Protein AF-A0A3P7R0X9-F1 (afdb_monomer_lite)

Structure (mmCIF, N/CA/C/O backbone):
data_AF-A0A3P7R0X9-F1
#
_entry.id   AF-A0A3P7R0X9-F1
#
loop_
_atom_site.group_PDB
_atom_site.id
_atom_site.type_symbol
_atom_site.label_atom_id
_atom_site.label_alt_id
_atom_site.label_comp_id
_atom_site.label_asym_id
_atom_site.label_entity_id
_atom_site.label_seq_id
_atom_site.pdbx_PDB_ins_code
_atom_site.Cartn_x
_atom_site.Cartn_y
_atom_site.Cartn_z
_atom_site.occupancy
_atom_site.B_iso_or_equiv
_atom_site.auth_seq_id
_atom_site.auth_comp_id
_atom_site.auth_asym_id
_atom_site.auth_atom_id
_atom_site.pdbx_PDB_model_num
ATOM 1 N N . MET A 1 1 ? 8.207 7.418 16.122 1.00 51.28 1 MET A N 1
ATOM 2 C CA . MET A 1 1 ? 9.226 6.640 15.382 1.00 51.28 1 MET A CA 1
ATOM 3 C C . MET A 1 1 ? 8.905 6.585 13.884 1.00 51.28 1 MET A C 1
ATOM 5 O O . MET A 1 1 ? 9.775 6.952 13.111 1.00 51.28 1 MET A O 1
ATOM 9 N N . LEU A 1 2 ? 7.662 6.292 13.457 1.00 53.25 2 LEU A N 1
ATOM 10 C CA . LEU A 1 2 ? 7.273 6.380 12.032 1.00 53.25 2 LEU A CA 1
ATOM 11 C C . LEU A 1 2 ? 6.980 7.795 11.487 1.00 53.25 2 LEU A C 1
ATOM 13 O O . LEU A 1 2 ? 7.009 7.982 10.279 1.00 53.25 2 LEU A O 1
ATOM 17 N N . ARG A 1 3 ? 6.804 8.829 12.323 1.00 57.12 3 ARG A N 1
ATOM 18 C CA . ARG A 1 3 ? 6.827 10.228 11.833 1.00 57.12 3 ARG A CA 1
ATOM 19 C C . ARG A 1 3 ? 8.173 10.611 11.209 1.00 57.12 3 ARG A C 1
ATOM 21 O O . ARG A 1 3 ? 8.204 11.386 10.264 1.00 57.12 3 ARG A O 1
ATOM 28 N N . LEU A 1 4 ? 9.269 10.031 11.712 1.00 52.72 4 LEU A N 1
ATOM 29 C CA . LEU A 1 4 ? 10.586 10.150 11.089 1.00 52.72 4 LEU A CA 1
ATOM 30 C C . LEU A 1 4 ? 10.639 9.346 9.784 1.00 52.72 4 LEU A C 1
ATOM 32 O O . LEU A 1 4 ? 11.288 9.785 8.852 1.00 52.72 4 LEU A O 1
ATOM 36 N N . LEU A 1 5 ? 9.925 8.214 9.711 1.00 56.66 5 LEU A N 1
ATOM 37 C CA . LEU A 1 5 ? 9.815 7.390 8.511 1.00 56.66 5 LEU A CA 1
ATOM 38 C C . LEU A 1 5 ? 9.065 8.118 7.395 1.00 56.66 5 LEU A C 1
ATOM 40 O O . LEU A 1 5 ? 9.618 8.257 6.325 1.00 56.66 5 LEU A O 1
ATOM 44 N N . LEU A 1 6 ? 7.857 8.633 7.634 1.00 57.97 6 LEU A N 1
ATOM 45 C CA . LEU A 1 6 ? 7.120 9.424 6.640 1.00 57.97 6 LEU A CA 1
ATOM 46 C C . LEU A 1 6 ? 7.918 10.645 6.186 1.00 57.97 6 LEU A C 1
ATOM 48 O O . LEU A 1 6 ? 7.966 10.923 4.995 1.00 57.97 6 LEU A O 1
ATOM 52 N N . PHE A 1 7 ? 8.583 11.333 7.117 1.00 62.19 7 PHE A N 1
ATOM 53 C CA . PHE A 1 7 ? 9.424 12.480 6.793 1.00 62.19 7 PHE A CA 1
ATOM 54 C C . PHE A 1 7 ? 10.679 12.077 5.999 1.00 62.19 7 PHE A C 1
ATOM 56 O O . PHE A 1 7 ? 10.996 12.734 5.016 1.00 62.19 7 PHE A O 1
ATOM 63 N N . LEU A 1 8 ? 11.355 10.972 6.343 1.00 54.44 8 LEU A N 1
ATOM 64 C CA . LEU A 1 8 ? 12.477 10.444 5.556 1.00 54.44 8 LEU A CA 1
ATOM 65 C C . LEU A 1 8 ? 12.025 9.901 4.201 1.00 54.44 8 LEU A C 1
ATOM 67 O O . LEU A 1 8 ? 12.724 10.130 3.231 1.00 54.44 8 LEU A O 1
ATOM 71 N N . ILE A 1 9 ? 10.888 9.210 4.111 1.00 60.62 9 ILE A N 1
ATOM 72 C CA . ILE A 1 9 ? 10.345 8.676 2.856 1.00 60.62 9 ILE A CA 1
ATOM 73 C C . ILE A 1 9 ? 10.010 9.832 1.918 1.00 60.62 9 ILE A C 1
ATOM 75 O O . ILE A 1 9 ? 10.432 9.810 0.770 1.00 60.62 9 ILE A O 1
ATOM 79 N N . LEU A 1 10 ? 9.314 10.867 2.401 1.00 59.19 10 LEU A N 1
ATOM 80 C CA . LEU A 1 10 ? 8.981 12.029 1.575 1.00 59.19 10 LEU A CA 1
ATOM 81 C C . LEU A 1 10 ? 10.241 12.768 1.101 1.00 59.19 10 LEU A C 1
ATOM 83 O O . LEU A 1 10 ? 10.282 13.242 -0.029 1.00 59.19 10 LEU A O 1
ATOM 87 N N . VAL A 1 11 ? 11.267 12.859 1.954 1.00 56.50 11 VAL A N 1
ATOM 88 C CA . VAL A 1 11 ? 12.522 13.557 1.644 1.00 56.50 11 VAL A CA 1
ATOM 89 C C . VAL A 1 11 ? 13.439 12.718 0.742 1.00 56.50 11 VAL A C 1
ATOM 91 O O . VAL A 1 11 ? 13.999 13.267 -0.197 1.00 56.50 11 VAL A O 1
ATOM 94 N N . LEU A 1 12 ? 13.571 11.403 0.944 1.00 54.75 12 LEU A N 1
ATOM 95 C CA . LEU A 1 12 ? 14.410 10.535 0.101 1.00 54.75 12 LEU A CA 1
ATOM 96 C C . LEU A 1 12 ? 13.784 10.243 -1.264 1.00 54.75 12 LEU A C 1
ATOM 98 O O . LEU A 1 12 ? 14.510 10.199 -2.249 1.00 54.75 12 LEU A O 1
ATOM 102 N N . PHE A 1 13 ? 12.461 10.078 -1.338 1.00 57.91 13 PHE A N 1
ATOM 103 C CA . PHE A 1 13 ? 11.765 9.723 -2.579 1.00 57.91 13 PHE A CA 1
ATOM 104 C C . PHE A 1 13 ? 11.672 10.892 -3.577 1.00 57.91 13 PHE A C 1
ATOM 106 O O . PHE A 1 13 ? 11.508 10.660 -4.770 1.00 57.91 13 PHE A O 1
ATOM 113 N N . PHE A 1 14 ? 11.787 12.142 -3.103 1.00 53.22 14 PHE A N 1
ATOM 114 C CA . PHE A 1 14 ? 11.706 13.343 -3.948 1.00 53.22 14 PHE A CA 1
ATOM 115 C C . PHE A 1 14 ? 13.041 14.066 -4.197 1.00 53.22 14 PHE A C 1
ATOM 117 O O . PHE A 1 14 ? 13.104 14.829 -5.159 1.00 53.22 14 PHE A O 1
ATOM 124 N N . LEU A 1 15 ? 14.084 13.895 -3.366 1.00 48.59 15 LEU A N 1
ATOM 125 C CA . LEU A 1 15 ? 15.331 14.677 -3.502 1.00 48.59 15 LEU A CA 1
ATOM 126 C C . LEU A 1 15 ? 16.550 13.921 -4.045 1.00 48.59 15 LEU A C 1
ATOM 128 O O . LEU A 1 15 ? 17.525 14.589 -4.390 1.00 48.59 15 LEU A O 1
ATOM 132 N N . LEU A 1 16 ? 16.548 12.587 -4.120 1.00 52.06 16 LEU A N 1
ATOM 133 C CA . LEU A 1 16 ? 17.684 11.853 -4.687 1.00 52.06 16 LEU A CA 1
ATOM 134 C C . LEU A 1 16 ? 17.407 11.495 -6.155 1.00 52.06 16 LEU A C 1
ATOM 136 O O . LEU A 1 16 ? 16.351 10.932 -6.446 1.00 52.06 16 LEU A O 1
ATOM 140 N N . PRO A 1 17 ? 18.309 11.857 -7.088 1.00 52.09 17 PRO A N 1
ATOM 141 C CA . PRO A 1 17 ? 18.140 11.545 -8.501 1.00 52.09 17 PRO A CA 1
ATOM 142 C C . PRO A 1 17 ? 18.021 10.033 -8.702 1.00 52.09 17 PRO A C 1
ATOM 144 O O . PRO A 1 17 ? 18.628 9.249 -7.968 1.00 52.09 17 PRO A O 1
ATOM 147 N N . LEU A 1 18 ? 17.226 9.642 -9.703 1.00 57.03 18 LEU A N 1
ATOM 148 C CA . LEU A 1 18 ? 17.175 8.259 -10.169 1.00 57.03 18 LEU A CA 1
ATOM 149 C C . LEU A 1 18 ? 18.608 7.806 -10.496 1.00 57.03 18 LEU A C 1
ATOM 151 O O . LEU A 1 18 ? 19.350 8.596 -11.086 1.00 57.03 18 LEU A O 1
ATOM 155 N N . PRO A 1 19 ? 19.002 6.585 -10.104 1.00 57.12 19 PRO A N 1
ATOM 156 C CA . PRO A 1 19 ? 20.330 6.072 -10.375 1.00 57.12 19 PRO A CA 1
ATOM 157 C C . PRO A 1 19 ? 20.642 6.149 -11.863 1.00 57.12 19 PRO A C 1
ATOM 159 O O . PRO A 1 19 ? 19.832 5.750 -12.705 1.00 57.12 19 PRO A O 1
ATOM 162 N N . GLU A 1 20 ? 21.828 6.665 -12.167 1.00 54.50 20 GLU A N 1
ATOM 163 C CA . GLU A 1 20 ? 22.501 6.349 -13.421 1.00 54.50 20 GLU A CA 1
ATOM 164 C C . GLU A 1 20 ? 22.828 4.843 -13.405 1.00 54.50 20 GLU A C 1
ATOM 166 O O . GLU A 1 20 ? 22.901 4.257 -12.325 1.00 54.50 20 GLU A O 1
ATOM 171 N N . ASP A 1 21 ? 22.936 4.200 -14.574 1.00 57.25 21 ASP A N 1
ATOM 172 C CA . ASP A 1 21 ? 23.256 2.767 -14.709 1.00 57.25 21 ASP A CA 1
ATOM 173 C C . ASP A 1 21 ? 24.698 2.496 -14.198 1.00 57.25 21 ASP A C 1
ATOM 175 O O . ASP A 1 21 ? 25.626 2.295 -14.978 1.00 57.25 21 ASP A O 1
ATOM 179 N N . ASP A 1 22 ? 24.890 2.576 -12.880 1.00 66.00 22 ASP A N 1
ATOM 180 C CA . ASP A 1 22 ? 26.134 2.387 -12.141 1.00 66.00 22 ASP A CA 1
ATOM 181 C C . ASP A 1 22 ? 25.997 1.122 -11.285 1.00 66.00 22 ASP A C 1
ATOM 183 O O . ASP A 1 22 ? 25.148 1.043 -10.393 1.00 66.00 22 ASP A O 1
ATOM 187 N N . ASP A 1 23 ? 26.823 0.118 -11.579 1.00 65.38 23 ASP A N 1
ATOM 188 C CA . ASP A 1 23 ? 26.802 -1.191 -10.917 1.00 65.38 23 ASP A CA 1
ATOM 189 C C . ASP A 1 23 ? 27.121 -1.101 -9.410 1.00 65.38 23 ASP A C 1
ATOM 191 O O . ASP A 1 23 ? 26.755 -2.000 -8.648 1.00 65.38 23 ASP A O 1
ATOM 195 N N . ASP A 1 24 ? 27.753 -0.010 -8.960 1.00 72.62 24 ASP A N 1
ATOM 196 C CA . ASP A 1 24 ? 28.057 0.254 -7.549 1.00 72.62 24 ASP A CA 1
ATOM 197 C C . ASP A 1 24 ? 26.957 1.070 -6.834 1.00 72.62 24 ASP A C 1
ATOM 199 O O . ASP A 1 24 ? 27.084 1.407 -5.647 1.00 72.62 24 ASP A O 1
ATOM 203 N N . TYR A 1 25 ? 25.852 1.392 -7.517 1.00 77.56 25 TYR A N 1
ATOM 204 C CA . TYR A 1 25 ? 24.756 2.142 -6.916 1.00 77.56 25 TYR A CA 1
ATOM 205 C C . TYR A 1 25 ? 24.038 1.333 -5.829 1.00 77.56 25 TYR A C 1
ATOM 207 O O . TYR A 1 25 ? 23.448 0.277 -6.064 1.00 77.56 25 TYR A O 1
ATOM 215 N N . VAL A 1 26 ? 24.005 1.895 -4.618 1.00 74.44 26 VAL A N 1
ATOM 216 C CA . VAL A 1 26 ? 23.206 1.375 -3.506 1.00 74.44 26 VAL A CA 1
ATOM 217 C C . VAL A 1 26 ? 22.019 2.296 -3.267 1.00 74.44 26 VAL A C 1
ATOM 219 O O . VAL A 1 26 ? 22.178 3.423 -2.790 1.00 74.44 26 VAL A O 1
ATOM 222 N N . ASP A 1 27 ? 20.812 1.784 -3.511 1.00 76.94 27 ASP A N 1
ATOM 223 C CA . ASP A 1 27 ? 19.578 2.477 -3.145 1.00 76.94 27 ASP A CA 1
ATOM 224 C C . ASP A 1 27 ? 19.364 2.429 -1.625 1.00 76.94 27 ASP A C 1
ATOM 226 O O . ASP A 1 27 ? 18.662 1.575 -1.068 1.00 76.94 27 ASP A O 1
ATOM 230 N N . LEU A 1 28 ? 19.988 3.376 -0.927 1.00 78.19 28 LEU A N 1
ATOM 231 C CA . LEU A 1 28 ? 19.824 3.523 0.513 1.00 78.19 28 LEU A CA 1
ATOM 232 C C . LEU A 1 28 ? 18.362 3.823 0.890 1.00 78.19 28 LEU A C 1
ATOM 234 O O . LEU A 1 28 ? 17.915 3.425 1.968 1.00 78.19 28 LEU A O 1
ATOM 238 N N . GLY A 1 29 ? 17.603 4.484 0.010 1.00 76.62 29 GLY A N 1
ATOM 239 C CA . GLY A 1 29 ? 16.186 4.768 0.217 1.00 76.62 29 GLY A CA 1
ATOM 240 C C . GLY A 1 29 ? 15.346 3.500 0.244 1.00 76.62 29 GLY A C 1
ATOM 241 O O . GLY A 1 29 ? 14.620 3.281 1.218 1.00 76.62 29 GLY A O 1
ATOM 242 N N . ALA A 1 30 ? 15.497 2.635 -0.760 1.00 78.38 30 ALA A N 1
ATOM 243 C CA . ALA A 1 30 ? 14.852 1.325 -0.783 1.00 78.38 30 ALA A CA 1
ATOM 244 C C . ALA A 1 30 ? 15.292 0.455 0.400 1.00 78.38 30 ALA A C 1
ATOM 246 O O . ALA A 1 30 ? 14.444 -0.158 1.042 1.00 78.38 30 ALA A O 1
ATOM 247 N N . ALA A 1 31 ? 16.578 0.437 0.767 1.00 83.44 31 ALA A N 1
ATOM 248 C CA . ALA A 1 31 ? 17.053 -0.355 1.906 1.00 83.44 31 ALA A CA 1
ATOM 249 C C . ALA A 1 31 ? 16.404 0.075 3.237 1.00 83.44 31 ALA A C 1
ATOM 251 O O . ALA A 1 31 ? 15.954 -0.767 4.023 1.00 83.44 31 ALA A O 1
ATOM 252 N N . ILE A 1 32 ? 16.309 1.387 3.479 1.00 82.75 32 ILE A N 1
ATOM 253 C CA . ILE A 1 32 ? 15.631 1.946 4.655 1.00 82.75 32 ILE A CA 1
ATOM 254 C C . ILE A 1 32 ? 14.142 1.585 4.623 1.00 82.75 32 ILE A C 1
ATOM 256 O O . ILE A 1 32 ? 13.612 1.071 5.611 1.00 82.75 32 ILE A O 1
ATOM 260 N N . LEU A 1 33 ? 13.470 1.816 3.494 1.00 83.00 33 LEU A N 1
ATOM 261 C CA . LEU A 1 33 ? 12.062 1.467 3.299 1.00 83.00 33 LEU A CA 1
ATOM 262 C C . LEU A 1 33 ? 11.796 -0.011 3.589 1.00 83.00 33 LEU A C 1
ATOM 264 O O . LEU A 1 33 ? 10.897 -0.332 4.368 1.00 83.00 33 LEU A O 1
ATOM 268 N N . THR A 1 34 ? 12.621 -0.900 3.042 1.00 88.00 34 THR A N 1
ATOM 269 C CA . THR A 1 34 ? 12.531 -2.342 3.257 1.00 88.00 34 THR A CA 1
ATOM 270 C C . THR A 1 34 ? 12.677 -2.682 4.734 1.00 88.00 34 THR A C 1
ATOM 272 O O . THR A 1 34 ? 11.804 -3.363 5.272 1.00 88.00 34 THR A O 1
ATOM 275 N N . PHE A 1 35 ? 13.684 -2.149 5.436 1.00 89.50 35 PHE A N 1
ATOM 276 C CA . PHE A 1 35 ? 13.853 -2.380 6.876 1.00 89.50 35 PHE A CA 1
ATOM 277 C C . PHE A 1 35 ? 12.593 -2.022 7.674 1.00 89.50 35 PHE A C 1
ATOM 279 O O . PHE A 1 35 ? 12.088 -2.829 8.461 1.00 89.50 35 PHE A O 1
ATOM 286 N N . TYR A 1 36 ? 12.048 -0.826 7.452 1.00 87.88 36 TYR A N 1
ATOM 287 C CA . TYR A 1 36 ? 10.859 -0.387 8.174 1.00 87.88 36 TYR A CA 1
ATOM 288 C C . TYR A 1 36 ? 9.595 -1.134 7.748 1.00 87.88 36 TYR A C 1
ATOM 290 O O . TYR A 1 36 ? 8.744 -1.399 8.595 1.00 87.88 36 TYR A O 1
ATOM 298 N N . SER A 1 37 ? 9.472 -1.524 6.480 1.00 89.38 37 SER A N 1
ATOM 299 C CA . SER A 1 37 ? 8.349 -2.338 6.012 1.00 89.38 37 SER A CA 1
ATOM 300 C C . SER A 1 37 ? 8.352 -3.730 6.645 1.00 89.38 37 SER A C 1
ATOM 302 O O . SER A 1 37 ? 7.302 -4.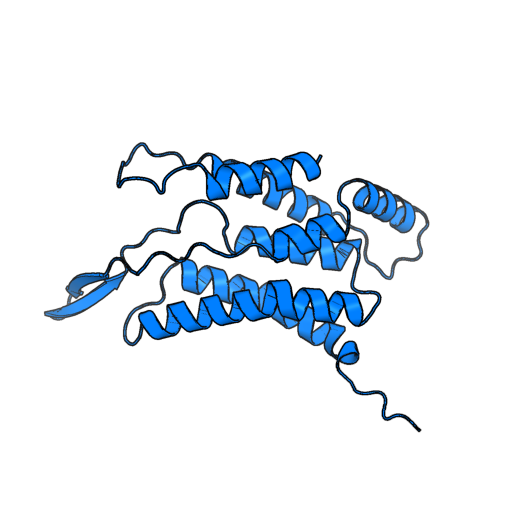199 7.074 1.00 89.38 37 SER A O 1
ATOM 304 N N . VAL A 1 38 ? 9.526 -4.352 6.800 1.00 92.44 38 VAL A N 1
ATOM 305 C CA . VAL A 1 38 ? 9.692 -5.638 7.489 1.00 92.44 38 VAL A CA 1
ATOM 306 C C . VAL A 1 38 ? 9.370 -5.494 8.974 1.00 92.44 38 VAL A C 1
ATOM 308 O O . VAL A 1 38 ? 8.700 -6.355 9.541 1.00 92.44 38 VAL A O 1
ATOM 311 N N . LEU A 1 39 ? 9.786 -4.393 9.608 1.00 91.31 39 LEU A N 1
ATOM 312 C CA . LEU A 1 39 ? 9.428 -4.107 10.996 1.00 91.31 39 LEU A CA 1
ATOM 313 C C . LEU A 1 39 ? 7.908 -3.957 11.166 1.00 91.31 39 LEU A C 1
ATOM 315 O O . LEU A 1 39 ? 7.334 -4.551 12.076 1.00 91.31 39 LEU A O 1
ATOM 319 N N . VAL A 1 40 ? 7.251 -3.194 10.290 1.00 91.50 40 VAL A N 1
ATOM 320 C CA . VAL A 1 40 ? 5.790 -3.017 10.300 1.00 91.50 40 VAL A CA 1
ATOM 321 C C . VAL A 1 40 ? 5.076 -4.348 10.044 1.00 91.50 40 VAL A C 1
ATOM 323 O O . VAL A 1 40 ? 4.131 -4.673 10.761 1.00 91.50 40 VAL A O 1
ATOM 326 N N . ASP A 1 41 ? 5.555 -5.158 9.099 1.00 92.31 41 ASP A N 1
ATOM 327 C CA . ASP A 1 41 ? 5.004 -6.489 8.825 1.00 92.31 41 ASP A CA 1
ATOM 328 C C . ASP A 1 41 ? 5.122 -7.416 10.042 1.00 92.31 41 ASP A C 1
ATOM 330 O O . ASP A 1 41 ? 4.148 -8.060 10.437 1.00 92.31 41 ASP A O 1
ATOM 334 N N . LEU A 1 42 ? 6.293 -7.440 10.688 1.00 93.38 42 LEU A N 1
ATOM 335 C CA . LEU A 1 42 ? 6.529 -8.215 11.903 1.00 93.38 42 LEU A CA 1
ATOM 336 C C . LEU A 1 42 ? 5.568 -7.794 13.018 1.00 93.38 42 LEU A C 1
ATOM 338 O O . LEU A 1 42 ? 4.908 -8.644 13.613 1.00 93.38 42 LEU A O 1
ATOM 342 N N . LEU A 1 43 ? 5.440 -6.490 13.271 1.00 91.25 43 LEU A N 1
ATOM 343 C CA . LEU A 1 43 ? 4.508 -5.973 14.273 1.00 91.25 43 LEU A CA 1
ATOM 344 C C . LEU A 1 43 ? 3.051 -6.334 13.938 1.00 91.25 43 LEU A C 1
ATOM 346 O O . LEU A 1 43 ? 2.281 -6.651 14.843 1.00 91.25 43 LEU A O 1
ATOM 350 N N . GLY A 1 44 ? 2.682 -6.347 12.655 1.00 90.31 44 GLY A N 1
ATOM 351 C CA . GLY A 1 44 ? 1.343 -6.717 12.189 1.00 90.31 44 GLY A CA 1
ATOM 352 C C . GLY A 1 44 ? 1.035 -8.202 12.390 1.00 90.31 44 GLY A C 1
ATOM 353 O O . GLY A 1 44 ? -0.088 -8.559 12.745 1.00 90.31 44 GLY A O 1
ATOM 354 N N . ARG A 1 45 ? 2.037 -9.074 12.232 1.00 90.88 45 ARG A N 1
ATOM 355 C CA . ARG A 1 45 ? 1.928 -10.513 12.538 1.00 90.88 45 ARG A CA 1
ATOM 356 C C . ARG A 1 45 ? 1.892 -10.791 14.041 1.00 90.88 45 ARG A C 1
ATOM 358 O O . ARG A 1 45 ? 1.239 -11.739 14.461 1.00 90.88 45 ARG A O 1
ATOM 365 N N . CYS A 1 46 ? 2.556 -9.960 14.842 1.00 88.19 46 CYS A N 1
ATOM 366 C CA . CYS A 1 46 ? 2.490 -10.011 16.303 1.00 88.19 46 CYS A CA 1
ATOM 367 C C . CYS A 1 46 ? 1.178 -9.439 16.865 1.00 88.19 46 CYS A C 1
ATOM 369 O O . CYS A 1 46 ? 0.891 -9.627 18.049 1.00 88.19 46 CYS A O 1
ATOM 371 N N . ALA A 1 47 ? 0.393 -8.723 16.052 1.00 86.25 47 ALA A N 1
ATOM 372 C CA . ALA A 1 47 ? -0.863 -8.142 16.490 1.00 86.25 47 ALA A CA 1
ATOM 373 C C . ALA A 1 47 ? -1.869 -9.247 16.860 1.00 86.25 47 ALA A C 1
ATOM 375 O O . ALA A 1 47 ? -2.092 -10.166 16.059 1.00 86.25 47 ALA A O 1
ATOM 376 N N . PRO A 1 48 ? -2.493 -9.164 18.048 1.00 79.12 48 PRO A N 1
ATOM 377 C CA . PRO A 1 48 ? -3.495 -10.134 18.464 1.00 79.12 48 PRO A CA 1
ATOM 378 C C . PRO A 1 48 ? -4.728 -10.063 17.554 1.00 79.12 48 PRO A C 1
ATOM 380 O O . PRO A 1 48 ? -5.039 -9.007 17.006 1.00 79.12 48 PRO A O 1
ATOM 383 N N . ASP A 1 49 ? -5.442 -11.181 17.403 1.00 74.38 49 ASP A N 1
ATOM 384 C CA . ASP A 1 49 ? -6.661 -11.221 16.590 1.00 74.38 49 ASP A CA 1
ATOM 385 C C . ASP A 1 49 ? -7.730 -10.269 17.143 1.00 74.38 49 ASP A C 1
ATOM 387 O O . ASP A 1 49 ? -7.948 -10.197 18.357 1.00 74.38 49 ASP A O 1
ATOM 391 N N . VAL A 1 50 ? -8.424 -9.577 16.235 1.00 62.22 50 VAL A N 1
ATOM 392 C CA . VAL A 1 50 ? -9.409 -8.525 16.546 1.00 62.22 50 VAL A CA 1
ATOM 393 C C . VAL A 1 50 ? -10.538 -9.031 17.456 1.00 62.22 50 VAL A C 1
ATOM 395 O O . VAL A 1 50 ? -11.013 -8.276 18.303 1.00 62.22 50 VAL A O 1
ATOM 398 N N . ASP A 1 51 ? -10.894 -10.315 17.349 1.00 62.69 51 ASP A N 1
ATOM 399 C CA . ASP A 1 51 ? -12.016 -10.939 18.066 1.00 62.69 51 ASP A CA 1
ATOM 400 C C . ASP A 1 51 ? -11.626 -11.544 19.428 1.00 62.69 51 ASP A C 1
ATOM 402 O O . ASP A 1 51 ? -12.460 -12.106 20.142 1.00 62.69 51 ASP A O 1
ATOM 406 N N . THR A 1 52 ? -10.355 -11.443 19.829 1.00 61.53 52 THR A N 1
ATOM 407 C CA . THR A 1 52 ? -9.916 -11.966 21.128 1.00 61.53 52 THR A CA 1
ATOM 408 C C . THR A 1 52 ? -10.244 -10.976 22.244 1.00 61.53 52 THR A C 1
ATOM 410 O O . THR A 1 52 ? -9.622 -9.928 22.375 1.00 61.53 52 THR A O 1
ATOM 413 N N . THR A 1 53 ? -11.199 -11.326 23.109 1.00 56.09 53 THR A N 1
ATOM 414 C CA . THR A 1 53 ? -11.652 -10.499 24.249 1.00 56.09 53 THR A CA 1
ATOM 415 C C . THR A 1 53 ? -10.772 -10.620 25.503 1.00 56.09 53 THR A C 1
ATOM 417 O O . THR A 1 53 ? -11.154 -10.183 26.589 1.00 56.09 53 THR A O 1
ATOM 420 N N . LYS A 1 54 ? -9.576 -11.213 25.388 1.00 67.62 54 LYS A N 1
ATOM 421 C CA . LYS A 1 54 ? -8.638 -11.361 26.512 1.00 67.62 54 LYS A CA 1
ATOM 422 C C . LYS A 1 54 ? -7.998 -10.008 26.852 1.00 67.62 54 LYS A C 1
ATOM 424 O O . LYS A 1 54 ? -7.580 -9.269 25.977 1.00 67.62 54 LYS A O 1
ATOM 429 N N . SER A 1 55 ? -7.846 -9.679 28.132 1.00 66.75 55 SER A N 1
ATOM 430 C CA . SER A 1 55 ? -7.287 -8.380 28.558 1.00 66.75 55 SER A CA 1
ATOM 431 C C . SER A 1 55 ? -5.876 -8.089 28.013 1.00 66.75 55 SER A C 1
ATOM 433 O O . SER A 1 55 ? -5.514 -6.930 27.811 1.00 66.75 55 SER A O 1
ATOM 435 N N . GLU A 1 56 ? -5.081 -9.123 27.729 1.00 67.50 56 GLU A N 1
ATOM 436 C CA . GLU A 1 56 ? -3.742 -8.990 27.144 1.00 67.50 56 GLU A CA 1
ATOM 437 C C . GLU A 1 56 ? -3.759 -8.591 25.660 1.00 67.50 56 GLU A C 1
ATOM 439 O O . GLU A 1 56 ? -2.895 -7.816 25.243 1.00 67.50 56 GLU A O 1
ATOM 444 N N . SER A 1 57 ? -4.757 -9.025 24.876 1.00 77.50 57 SER A N 1
ATOM 445 C CA . SER A 1 57 ? -4.874 -8.636 23.461 1.00 77.50 57 SER A CA 1
ATOM 446 C C . SER A 1 57 ? -5.188 -7.147 23.324 1.00 77.50 57 SER A C 1
ATOM 448 O O . SER A 1 57 ? -4.599 -6.452 22.495 1.00 77.50 57 SER A O 1
ATOM 450 N N . VAL A 1 58 ? -6.044 -6.620 24.203 1.00 79.25 58 VAL A N 1
ATOM 451 C CA . VAL A 1 58 ? -6.380 -5.191 24.249 1.00 79.25 58 VAL A CA 1
ATOM 452 C C . VAL A 1 58 ? -5.141 -4.350 24.561 1.00 79.25 58 VAL A C 1
ATOM 454 O O . VAL A 1 58 ? -4.899 -3.340 23.900 1.00 79.25 58 VAL A O 1
ATOM 457 N N . ARG A 1 59 ? -4.315 -4.785 25.523 1.00 84.06 59 ARG A N 1
ATOM 458 C CA . ARG A 1 59 ? -3.071 -4.088 25.888 1.00 84.06 59 ARG A CA 1
ATOM 459 C C . ARG A 1 59 ? -2.042 -4.126 24.760 1.00 84.06 59 ARG A C 1
ATOM 461 O O . ARG A 1 59 ? -1.476 -3.085 24.439 1.00 84.06 59 ARG A O 1
ATOM 468 N N . GLY A 1 60 ? -1.823 -5.290 24.145 1.00 85.25 60 GLY A N 1
ATOM 469 C CA . GLY A 1 60 ? -0.903 -5.433 23.014 1.00 85.25 60 GLY A CA 1
ATOM 470 C C . GLY A 1 60 ? -1.303 -4.543 21.837 1.00 85.25 60 GLY A C 1
ATOM 471 O O . GLY A 1 60 ? -0.475 -3.807 21.303 1.00 85.25 60 GLY A O 1
ATOM 472 N N . ARG A 1 61 ? -2.596 -4.522 21.498 1.00 86.81 61 ARG A N 1
ATOM 473 C CA . ARG A 1 61 ? -3.126 -3.661 20.436 1.00 86.81 61 ARG A CA 1
ATOM 474 C C . ARG A 1 61 ? -2.967 -2.172 20.754 1.00 86.81 61 ARG A C 1
ATOM 476 O O . ARG A 1 61 ? -2.521 -1.432 19.886 1.00 86.81 61 ARG A O 1
ATOM 483 N N . ALA A 1 62 ? -3.242 -1.738 21.985 1.00 87.31 62 ALA A N 1
ATOM 484 C CA . ALA A 1 62 ? -3.058 -0.340 22.389 1.00 87.31 62 ALA A CA 1
ATOM 485 C C . ALA A 1 62 ? -1.592 0.118 22.276 1.00 87.31 62 ALA A C 1
ATOM 487 O O . ALA A 1 62 ? -1.324 1.238 21.839 1.00 87.31 62 ALA A O 1
ATOM 488 N N . ILE A 1 63 ? -0.635 -0.758 22.610 1.00 89.38 63 ILE A N 1
ATOM 489 C CA . ILE A 1 63 ? 0.793 -0.480 22.405 1.00 89.38 63 ILE A CA 1
ATOM 490 C C . ILE A 1 63 ? 1.072 -0.268 20.915 1.00 89.38 63 ILE A C 1
ATOM 492 O O . ILE A 1 63 ? 1.633 0.763 20.556 1.00 89.38 63 ILE A O 1
ATOM 496 N N . LEU A 1 64 ? 0.637 -1.183 20.043 1.00 90.19 64 LEU A N 1
ATOM 497 C CA . LEU A 1 64 ? 0.848 -1.062 18.593 1.00 90.19 64 LEU A CA 1
ATOM 498 C C . LEU A 1 64 ? 0.209 0.209 18.015 1.00 90.19 64 LEU A C 1
ATOM 500 O O . LEU A 1 64 ? 0.844 0.905 17.224 1.00 90.19 64 LEU A O 1
ATOM 504 N N . GLN A 1 65 ? -0.997 0.556 18.466 1.00 89.69 65 GLN A N 1
ATOM 505 C CA . GLN A 1 65 ? -1.699 1.775 18.056 1.00 89.69 65 GLN A CA 1
ATOM 506 C C . GLN A 1 65 ? -0.981 3.054 18.523 1.00 89.69 65 GLN A C 1
ATOM 508 O O . GLN A 1 65 ? -1.014 4.070 17.835 1.00 89.69 65 GLN A O 1
ATOM 513 N N . SER A 1 66 ? -0.264 3.012 19.652 1.00 90.06 66 SER A N 1
ATOM 514 C CA . SER A 1 66 ? 0.554 4.146 20.108 1.00 90.06 66 SER A CA 1
ATOM 515 C C . SER A 1 66 ? 1.821 4.378 19.269 1.00 90.06 66 SER A C 1
ATOM 517 O O . SER A 1 66 ? 2.363 5.484 19.267 1.00 90.06 66 SER A O 1
ATOM 519 N N . LEU A 1 67 ? 2.312 3.352 18.559 1.00 88.12 67 LEU A N 1
ATOM 520 C CA . LEU A 1 67 ? 3.572 3.424 17.807 1.00 88.12 67 LEU A CA 1
ATOM 521 C C . LEU A 1 67 ? 3.406 4.088 16.436 1.00 88.12 67 LEU A C 1
ATOM 523 O O . LEU A 1 67 ? 4.318 4.785 15.972 1.00 88.12 67 LEU A O 1
ATOM 527 N N . VAL A 1 68 ? 2.265 3.846 15.788 1.00 86.19 68 VAL A N 1
ATOM 528 C CA . VAL A 1 68 ? 1.947 4.301 14.430 1.00 86.19 68 VAL A CA 1
ATOM 529 C C . VAL A 1 68 ? 0.478 4.656 14.384 1.00 86.19 68 VAL A C 1
ATOM 531 O O . VAL A 1 68 ? -0.325 3.779 14.672 1.00 86.19 68 VAL A O 1
ATOM 534 N N . SER A 1 69 ? 0.124 5.886 14.011 1.00 89.56 69 SER A N 1
ATOM 535 C CA . SER A 1 69 ? -1.279 6.309 13.925 1.00 89.56 69 SER A CA 1
ATOM 536 C C . SER A 1 69 ? -1.947 5.842 12.626 1.00 89.56 69 SER A C 1
ATOM 538 O O . SER A 1 69 ? -1.270 5.629 11.622 1.00 89.56 69 SER A O 1
ATOM 540 N N . MET A 1 70 ? -3.281 5.741 12.613 1.00 90.88 70 MET A N 1
ATOM 541 C CA . MET A 1 70 ? -4.037 5.430 11.388 1.00 90.88 70 MET A CA 1
ATOM 542 C C . MET A 1 70 ? -3.752 6.437 10.259 1.00 90.88 70 MET A C 1
ATOM 544 O O . MET A 1 70 ? -3.549 6.047 9.114 1.00 90.88 70 MET A O 1
ATOM 548 N N . GLN A 1 71 ? -3.636 7.725 10.598 1.00 90.00 71 GLN A N 1
ATOM 549 C CA . GLN A 1 71 ? -3.325 8.787 9.639 1.00 90.00 71 GLN A CA 1
ATOM 550 C C . GLN A 1 71 ? -1.955 8.592 8.970 1.00 90.00 71 GLN A C 1
ATOM 552 O O . GLN A 1 71 ? -1.809 8.846 7.776 1.00 90.00 71 GLN A O 1
ATOM 557 N N . ASP A 1 72 ? -0.955 8.124 9.722 1.00 89.44 72 ASP A N 1
ATOM 558 C CA . ASP A 1 72 ? 0.370 7.822 9.173 1.00 89.44 72 ASP A CA 1
ATOM 559 C C . ASP A 1 72 ? 0.292 6.656 8.166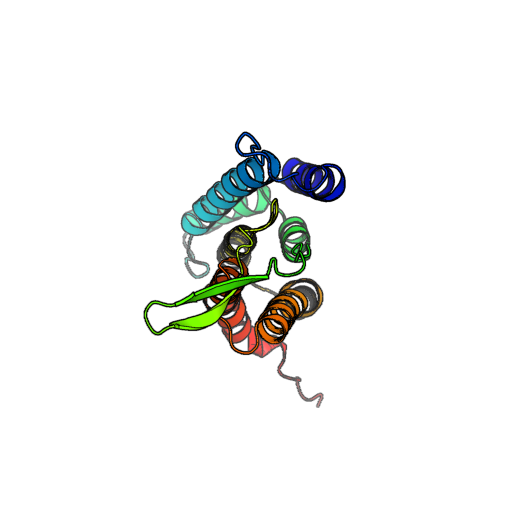 1.00 89.44 72 ASP A C 1
ATOM 561 O O . ASP A 1 72 ? 0.929 6.700 7.112 1.00 89.44 72 ASP A O 1
ATOM 565 N N . LEU A 1 73 ? -0.520 5.630 8.453 1.00 91.12 73 LEU A N 1
ATOM 566 C CA . LEU A 1 73 ? -0.738 4.494 7.548 1.00 91.12 73 LEU A CA 1
ATOM 567 C C . LEU A 1 73 ? -1.435 4.937 6.255 1.00 91.12 73 LEU A C 1
ATOM 569 O O . LEU A 1 73 ? -0.956 4.608 5.170 1.00 91.12 73 LEU A O 1
ATOM 573 N N . GLU A 1 74 ? -2.508 5.731 6.359 1.00 91.94 74 GLU A N 1
ATOM 574 C CA . GLU A 1 74 ? -3.186 6.338 5.201 1.00 91.94 74 GLU A CA 1
ATOM 575 C C . GLU A 1 74 ? -2.198 7.163 4.356 1.00 91.94 74 GLU A C 1
ATOM 577 O O . GLU A 1 74 ? -2.165 7.036 3.131 1.00 91.94 74 GLU A O 1
ATOM 582 N N . GLY A 1 75 ? -1.329 7.944 5.009 1.00 89.06 75 GLY A N 1
ATOM 583 C CA . GLY A 1 75 ? -0.288 8.734 4.352 1.00 89.06 75 GLY A CA 1
ATOM 584 C C . GLY A 1 75 ? 0.675 7.881 3.523 1.00 89.06 75 GLY A C 1
ATOM 585 O O . GLY A 1 75 ? 0.878 8.164 2.344 1.00 89.06 75 GLY A O 1
ATOM 586 N N . VAL A 1 76 ? 1.217 6.802 4.094 1.00 89.44 76 VAL A N 1
ATOM 587 C CA . VAL A 1 76 ? 2.127 5.890 3.373 1.00 89.44 76 VAL A CA 1
ATOM 588 C C . VAL A 1 76 ? 1.412 5.178 2.221 1.00 89.44 76 VAL A C 1
ATOM 590 O O . VAL A 1 76 ? 1.953 5.092 1.118 1.00 89.44 76 VAL A O 1
ATOM 593 N N . LEU A 1 77 ? 0.185 4.697 2.439 1.00 93.00 77 LEU A N 1
ATOM 594 C CA . LEU A 1 77 ? -0.593 4.011 1.403 1.00 93.00 77 LEU A CA 1
ATOM 595 C C . LEU A 1 77 ? -0.982 4.943 0.249 1.00 93.00 77 LEU A C 1
ATOM 597 O O . LEU A 1 77 ? -1.104 4.482 -0.884 1.00 93.00 77 LEU A O 1
ATOM 601 N N . SER A 1 78 ? -1.120 6.246 0.500 1.00 92.56 78 SER A N 1
ATOM 602 C CA . SER A 1 78 ? -1.435 7.242 -0.533 1.00 92.56 78 SER A CA 1
ATOM 603 C C . SER A 1 78 ? -0.263 7.600 -1.459 1.00 92.56 78 SER A C 1
ATOM 605 O O . SER A 1 78 ? -0.485 8.174 -2.530 1.00 92.56 78 SER A O 1
ATOM 607 N N . LEU A 1 79 ? 0.978 7.241 -1.095 1.00 89.56 79 LEU A N 1
ATOM 608 C CA . LEU A 1 79 ? 2.166 7.511 -1.912 1.00 89.56 79 LEU A CA 1
ATOM 609 C C . LEU A 1 79 ? 2.045 6.870 -3.299 1.00 89.56 79 LEU A C 1
ATOM 611 O O . LEU A 1 79 ? 1.465 5.799 -3.459 1.00 89.56 79 LEU A O 1
ATOM 615 N N . ARG A 1 80 ? 2.595 7.514 -4.327 1.00 87.94 80 ARG A N 1
ATOM 616 C CA . ARG A 1 80 ? 2.563 6.994 -5.700 1.00 87.94 80 ARG A CA 1
ATOM 617 C C . ARG A 1 80 ? 3.823 6.192 -5.990 1.00 87.94 80 ARG A C 1
ATOM 619 O O . ARG A 1 80 ? 4.914 6.609 -5.616 1.00 87.94 80 ARG A O 1
ATOM 626 N N . PHE A 1 81 ? 3.666 5.069 -6.683 1.00 86.94 81 PHE A N 1
ATOM 627 C CA . PHE A 1 81 ? 4.804 4.363 -7.261 1.00 86.94 81 PHE A CA 1
ATOM 628 C C . PHE A 1 81 ? 5.451 5.220 -8.352 1.00 86.94 81 PHE A C 1
ATOM 630 O O . PHE A 1 81 ? 4.747 5.860 -9.138 1.00 86.94 81 PHE A O 1
ATOM 637 N N . ILE A 1 82 ? 6.782 5.212 -8.410 1.00 82.25 82 ILE A N 1
ATOM 638 C CA . ILE A 1 82 ? 7.515 5.743 -9.559 1.00 82.25 82 ILE A CA 1
ATOM 639 C C . ILE A 1 82 ? 7.516 4.650 -10.618 1.00 82.25 82 ILE A C 1
ATOM 641 O O . ILE A 1 82 ? 8.042 3.561 -10.399 1.00 82.25 82 ILE A O 1
ATOM 645 N N . LEU A 1 83 ? 6.895 4.946 -11.755 1.00 82.38 83 LEU A N 1
ATOM 646 C CA . LEU A 1 83 ? 6.815 4.043 -12.893 1.00 82.38 83 LEU A CA 1
ATOM 647 C C . LEU A 1 83 ? 7.648 4.624 -14.039 1.00 82.38 83 LEU A C 1
ATOM 649 O O . LEU A 1 83 ? 7.126 5.441 -14.804 1.00 82.38 83 LEU A O 1
ATOM 653 N N . PRO A 1 84 ? 8.944 4.280 -14.140 1.00 73.75 84 PRO A N 1
ATOM 654 C CA . PRO A 1 84 ? 9.738 4.689 -15.286 1.00 73.75 84 PRO A CA 1
ATOM 655 C C . PRO A 1 84 ? 9.194 4.026 -16.563 1.00 73.75 84 PRO A C 1
ATOM 657 O O . PRO A 1 84 ? 8.610 2.941 -16.495 1.00 73.75 84 PRO A O 1
ATOM 660 N N . PRO A 1 85 ? 9.365 4.663 -17.734 1.00 71.19 85 PRO A N 1
ATOM 661 C CA . PRO A 1 85 ? 9.036 4.023 -19.001 1.00 71.19 85 PRO A CA 1
ATOM 662 C C . PRO A 1 85 ? 9.847 2.722 -19.166 1.00 71.19 85 PRO A C 1
ATOM 664 O O . PRO A 1 85 ? 11.003 2.675 -18.734 1.00 71.19 85 PRO A O 1
ATOM 667 N N . PRO A 1 86 ? 9.268 1.676 -19.784 1.00 71.56 86 PRO A N 1
ATOM 668 C CA . PRO A 1 86 ? 9.945 0.391 -19.939 1.00 71.56 86 PRO A CA 1
ATOM 669 C C . PRO A 1 86 ? 11.224 0.542 -20.775 1.00 71.56 86 PRO A C 1
ATOM 671 O O . PRO A 1 86 ? 11.226 1.214 -21.811 1.00 71.56 86 PRO A O 1
ATOM 674 N N . LYS A 1 87 ? 12.315 -0.103 -20.338 1.00 73.81 87 LYS A N 1
ATOM 675 C CA . LYS A 1 87 ? 13.579 -0.176 -21.090 1.00 73.81 87 LYS A CA 1
ATOM 676 C C . LYS A 1 87 ? 13.516 -1.413 -21.992 1.00 73.81 87 LYS A C 1
ATOM 678 O O . LYS A 1 87 ? 13.944 -2.497 -21.603 1.00 73.81 87 LYS A O 1
ATOM 683 N N . LEU A 1 88 ? 12.912 -1.260 -23.171 1.00 74.69 88 LEU A N 1
ATOM 684 C CA . LEU A 1 88 ? 12.718 -2.353 -24.128 1.00 74.69 88 LEU A CA 1
ATOM 685 C C . LEU A 1 88 ? 13.987 -2.601 -24.954 1.00 74.69 88 LEU A C 1
ATOM 687 O O . LEU A 1 88 ? 14.431 -1.723 -25.692 1.00 74.69 88 LEU A O 1
ATOM 691 N N . GLU A 1 89 ? 14.519 -3.820 -24.890 1.00 74.12 89 GLU A N 1
ATOM 692 C CA . GLU A 1 89 ? 15.605 -4.287 -25.755 1.00 74.12 89 GLU A CA 1
ATOM 693 C C . GLU A 1 89 ? 15.120 -5.403 -26.682 1.00 74.12 89 GLU A C 1
ATOM 695 O O . GLU A 1 89 ? 14.421 -6.327 -26.262 1.00 74.12 89 GLU A O 1
ATOM 700 N N . MET A 1 90 ? 15.509 -5.337 -27.955 1.00 78.25 90 MET A N 1
ATOM 701 C CA . MET A 1 90 ? 15.222 -6.394 -28.921 1.00 78.25 90 MET A CA 1
ATOM 702 C C . MET A 1 90 ? 16.202 -7.551 -28.715 1.00 78.25 90 MET A C 1
ATOM 704 O O . MET A 1 90 ? 17.412 -7.390 -28.880 1.00 78.25 90 MET A O 1
ATOM 708 N N . GLN A 1 91 ? 15.680 -8.728 -28.385 1.00 76.56 91 GLN A N 1
ATOM 709 C CA . GLN A 1 91 ? 16.447 -9.964 -28.278 1.00 76.56 91 GLN A CA 1
ATOM 710 C C . GLN A 1 91 ? 15.891 -11.009 -29.242 1.00 76.56 91 GLN A C 1
ATOM 712 O O . GLN A 1 91 ? 14.687 -11.111 -29.443 1.00 76.56 91 GLN A O 1
ATOM 717 N N . VAL A 1 92 ? 16.768 -11.808 -29.844 1.00 80.25 92 VAL A N 1
ATOM 718 C CA . VAL A 1 92 ? 16.351 -12.934 -30.685 1.00 80.25 92 VAL A CA 1
ATOM 719 C C . VAL A 1 92 ? 16.303 -14.177 -29.808 1.00 80.25 92 VAL A C 1
ATOM 721 O O . VAL A 1 92 ? 17.298 -14.523 -29.167 1.00 80.25 92 VAL A O 1
ATOM 724 N N . ASN A 1 93 ? 15.144 -14.827 -29.736 1.00 79.62 93 ASN A N 1
ATOM 725 C CA . ASN A 1 93 ? 14.987 -16.046 -28.953 1.00 79.62 93 ASN A CA 1
ATOM 726 C C . ASN A 1 93 ? 15.675 -17.251 -29.641 1.00 79.62 93 ASN A C 1
ATOM 728 O O . ASN A 1 93 ? 16.180 -17.155 -30.761 1.00 79.62 93 ASN A O 1
ATOM 732 N N . ALA A 1 94 ? 15.684 -18.414 -28.982 1.00 81.06 94 ALA A N 1
ATOM 733 C CA . ALA A 1 94 ? 16.311 -19.632 -29.513 1.00 81.06 94 ALA A CA 1
ATOM 734 C C . ALA A 1 94 ? 15.700 -20.133 -30.843 1.00 81.06 94 ALA A C 1
ATOM 736 O O . ALA A 1 94 ? 16.324 -20.928 -31.543 1.00 81.06 94 ALA A O 1
ATOM 737 N N . GLU A 1 95 ? 14.503 -19.661 -31.199 1.00 84.19 95 GLU A N 1
ATOM 738 C CA . GLU A 1 95 ? 13.783 -19.997 -32.431 1.00 84.19 95 GLU A CA 1
ATOM 739 C C . GLU A 1 95 ? 13.997 -18.962 -33.550 1.00 84.19 95 GLU A C 1
ATOM 741 O O . GLU A 1 95 ? 13.399 -19.078 -34.618 1.00 84.19 95 GLU A O 1
ATOM 746 N N . GLY A 1 96 ? 14.849 -17.952 -33.335 1.00 81.94 96 GLY A N 1
ATOM 747 C CA . GLY A 1 96 ? 15.095 -16.892 -34.314 1.00 81.94 96 GLY A CA 1
ATOM 748 C C . GLY A 1 96 ? 14.011 -15.809 -34.353 1.00 81.94 96 GLY A C 1
ATOM 749 O O . GLY A 1 96 ? 14.020 -14.984 -35.264 1.00 81.94 96 GLY A O 1
ATOM 750 N N . ILE A 1 97 ? 13.081 -15.801 -33.393 1.00 81.12 97 ILE A N 1
ATOM 751 C CA . ILE A 1 97 ? 12.005 -14.812 -33.297 1.00 81.12 97 ILE A CA 1
ATOM 752 C C . ILE A 1 97 ? 12.506 -13.603 -32.507 1.00 81.12 97 ILE A C 1
ATOM 754 O O . ILE A 1 97 ? 13.032 -13.738 -31.400 1.00 81.12 97 ILE A O 1
ATOM 758 N N . GLU A 1 98 ? 12.326 -12.416 -33.081 1.00 81.75 98 GLU A N 1
ATOM 759 C CA . GLU A 1 98 ? 12.549 -11.144 -32.400 1.00 81.75 98 GLU A CA 1
ATOM 760 C C . GLU A 1 98 ? 11.508 -10.961 -31.288 1.00 81.75 98 GLU A C 1
ATOM 762 O O . GLU A 1 98 ? 10.302 -10.901 -31.531 1.00 81.75 98 GLU A O 1
ATOM 767 N N . VAL A 1 99 ? 11.988 -10.873 -30.052 1.00 78.38 99 VAL A N 1
ATOM 768 C CA . VAL A 1 99 ? 11.199 -10.637 -28.847 1.00 78.38 99 VAL A CA 1
ATOM 769 C C . VAL A 1 99 ? 11.737 -9.383 -28.177 1.00 78.38 99 VAL A C 1
ATOM 771 O O . VAL A 1 99 ? 12.930 -9.256 -27.910 1.00 78.38 99 VAL A O 1
ATOM 774 N N . TRP A 1 100 ? 10.846 -8.448 -27.877 1.00 72.19 100 TRP A N 1
ATOM 775 C CA . TRP A 1 100 ? 11.187 -7.291 -27.060 1.00 72.19 100 TRP A CA 1
ATOM 776 C C . TRP A 1 100 ? 11.133 -7.696 -25.590 1.00 72.19 100 TRP A C 1
ATOM 778 O O . TRP A 1 100 ? 10.101 -8.165 -25.112 1.00 72.19 100 TRP A O 1
ATOM 788 N N . VAL A 1 101 ? 12.246 -7.547 -24.880 1.00 70.00 101 VAL A N 1
ATOM 789 C CA . VAL A 1 101 ? 12.357 -7.870 -23.457 1.00 70.00 101 VAL A CA 1
ATOM 790 C C . VAL A 1 101 ? 12.525 -6.572 -22.687 1.00 70.00 101 VAL A C 1
ATOM 792 O O . VAL A 1 101 ? 13.410 -5.772 -22.988 1.00 70.00 101 VAL A O 1
ATOM 795 N N . ASP A 1 102 ? 11.670 -6.364 -21.692 1.00 71.38 102 ASP A N 1
ATOM 796 C CA . ASP A 1 102 ? 11.845 -5.283 -20.732 1.00 71.38 102 ASP A CA 1
ATOM 797 C C . ASP A 1 102 ? 13.019 -5.632 -19.808 1.00 71.38 102 ASP A C 1
ATOM 799 O O . ASP A 1 102 ? 12.973 -6.611 -19.061 1.00 71.38 102 ASP A O 1
ATOM 803 N N . LYS A 1 103 ? 14.102 -4.860 -19.911 1.00 69.00 103 LYS A N 1
ATOM 804 C CA . LYS A 1 103 ? 15.306 -4.984 -19.080 1.00 69.00 103 LYS A CA 1
ATOM 805 C C . LYS A 1 103 ? 15.282 -4.036 -17.886 1.00 69.00 103 LYS A C 1
ATOM 807 O O . LYS A 1 103 ? 16.287 -3.933 -17.185 1.00 69.00 103 LYS A O 1
ATOM 812 N N . SER A 1 104 ? 14.171 -3.333 -17.645 1.00 67.00 104 SER A N 1
ATOM 813 C CA . SER A 1 104 ? 14.056 -2.508 -16.448 1.00 67.00 104 SER A CA 1
ATOM 814 C C . SER A 1 104 ? 14.131 -3.382 -15.193 1.00 67.00 104 SER A C 1
ATOM 816 O O . SER A 1 104 ? 13.330 -4.294 -14.981 1.00 67.00 104 SER A O 1
ATOM 818 N N . SER A 1 105 ? 15.136 -3.113 -14.360 1.00 69.56 105 SER A N 1
ATOM 819 C CA . SER A 1 105 ? 15.163 -3.601 -12.988 1.00 69.56 105 SER A CA 1
ATOM 820 C C . SER A 1 105 ? 14.063 -2.911 -12.177 1.00 69.56 105 SER A C 1
ATOM 822 O O . SER A 1 105 ? 13.449 -1.929 -12.609 1.00 69.56 105 SER A O 1
ATOM 824 N N . MET A 1 106 ? 13.782 -3.447 -10.991 1.00 75.50 106 MET A N 1
ATOM 825 C CA . MET A 1 106 ? 12.798 -2.856 -10.094 1.00 75.50 106 MET A CA 1
ATOM 826 C C . MET A 1 106 ? 13.167 -1.388 -9.798 1.00 75.50 106 MET A C 1
ATOM 828 O O . MET A 1 106 ? 14.319 -1.126 -9.442 1.00 75.50 106 MET A O 1
ATOM 832 N N . PRO A 1 107 ? 12.236 -0.428 -9.972 1.00 74.88 107 PRO A N 1
ATOM 833 C CA . PRO A 1 107 ? 12.557 0.982 -9.806 1.00 74.88 107 PRO A CA 1
ATOM 834 C C . PRO A 1 107 ? 12.987 1.279 -8.364 1.00 74.88 107 PRO A C 1
ATOM 836 O O . PRO A 1 107 ? 12.488 0.637 -7.435 1.00 74.88 107 PRO A O 1
ATOM 839 N N . PRO A 1 108 ? 13.879 2.262 -8.161 1.00 74.12 108 PRO A N 1
ATOM 840 C CA . PRO A 1 108 ? 14.334 2.637 -6.831 1.00 74.12 108 PRO A CA 1
ATOM 841 C C . PRO A 1 108 ? 13.186 3.167 -5.959 1.00 74.12 108 PRO A C 1
ATOM 843 O O . PRO A 1 108 ? 12.199 3.738 -6.439 1.00 74.12 108 PRO A O 1
ATOM 846 N N . GLY A 1 109 ? 13.351 3.029 -4.647 1.00 79.12 109 GLY A N 1
ATOM 847 C CA . GLY A 1 109 ? 12.437 3.556 -3.639 1.00 79.12 109 GLY A CA 1
ATOM 848 C C . GLY A 1 109 ? 11.255 2.641 -3.290 1.00 79.12 109 GLY A C 1
ATOM 849 O O . GLY A 1 109 ? 11.440 1.541 -2.778 1.00 79.12 109 GLY A O 1
ATOM 850 N N . LEU A 1 110 ? 10.027 3.157 -3.421 1.00 84.56 110 LEU A N 1
ATOM 851 C CA . LEU A 1 110 ? 8.791 2.553 -2.927 1.00 84.56 110 LEU A CA 1
ATOM 852 C C . LEU A 1 110 ? 8.366 1.370 -3.794 1.00 84.56 110 LEU A C 1
ATOM 854 O O . LEU A 1 110 ? 7.971 1.542 -4.947 1.00 84.56 110 LEU A O 1
ATOM 858 N N . LEU A 1 111 ? 8.340 0.192 -3.182 1.00 89.06 111 LEU A N 1
ATOM 859 C CA . LEU A 1 111 ? 7.955 -1.057 -3.822 1.00 89.06 111 LEU A CA 1
ATOM 860 C C . LEU A 1 111 ? 6.570 -1.525 -3.362 1.00 89.06 111 LEU A C 1
ATOM 862 O O . LEU A 1 111 ? 6.135 -1.200 -2.249 1.00 89.06 111 LEU A O 1
ATOM 866 N N . PRO A 1 112 ? 5.858 -2.329 -4.175 1.00 93.38 112 PRO A N 1
ATOM 867 C CA . PRO A 1 112 ? 4.542 -2.850 -3.804 1.00 93.38 112 PRO A CA 1
ATOM 868 C C . PRO A 1 112 ? 4.550 -3.651 -2.496 1.00 93.38 112 PRO A C 1
ATOM 870 O O . PRO A 1 112 ? 3.594 -3.594 -1.722 1.00 93.38 112 PRO A O 1
ATOM 873 N N . GLU A 1 113 ? 5.649 -4.350 -2.205 1.00 91.81 113 GLU A N 1
ATOM 874 C CA . GLU A 1 113 ? 5.833 -5.082 -0.949 1.00 91.81 113 GLU A CA 1
ATOM 875 C C . GLU A 1 113 ? 5.822 -4.170 0.286 1.00 91.81 113 GLU A C 1
ATOM 877 O O . GLU A 1 113 ? 5.284 -4.554 1.326 1.00 91.81 113 GLU A O 1
ATOM 882 N N . HIS A 1 114 ? 6.325 -2.935 0.171 1.00 91.62 114 HIS A N 1
ATOM 883 C CA . HIS A 1 114 ? 6.325 -1.988 1.284 1.00 91.62 114 HIS A CA 1
ATOM 884 C C . HIS A 1 114 ? 4.896 -1.605 1.658 1.00 91.62 114 HIS A C 1
ATOM 886 O O . HIS A 1 114 ? 4.539 -1.631 2.837 1.00 91.62 114 HIS A O 1
ATOM 892 N N . LYS A 1 115 ? 4.048 -1.320 0.660 1.00 94.25 115 LYS A N 1
ATOM 893 C CA . LYS A 1 115 ? 2.621 -1.060 0.892 1.00 94.25 115 LYS A CA 1
ATOM 894 C C . LYS A 1 115 ? 1.880 -2.299 1.385 1.00 94.25 115 LYS A C 1
ATOM 896 O O . LYS A 1 115 ? 1.030 -2.168 2.261 1.00 94.25 115 LYS A O 1
ATOM 901 N N . ALA A 1 116 ? 2.210 -3.494 0.890 1.00 95.62 116 ALA A N 1
ATOM 902 C CA . ALA A 1 116 ? 1.587 -4.739 1.345 1.00 95.62 116 ALA A CA 1
ATOM 903 C C . ALA A 1 116 ? 1.746 -4.945 2.864 1.00 95.62 116 ALA A C 1
ATOM 905 O O . ALA A 1 116 ? 0.778 -5.282 3.551 1.00 95.62 116 ALA A O 1
ATOM 906 N N . SER A 1 117 ? 2.941 -4.676 3.398 1.00 94.38 117 SER A N 1
ATOM 907 C CA . SER A 1 117 ? 3.226 -4.723 4.838 1.00 94.38 117 SER A CA 1
ATOM 908 C C . SER A 1 117 ? 2.382 -3.722 5.633 1.00 94.38 117 SER A C 1
ATOM 910 O O . SER A 1 117 ? 1.840 -4.054 6.689 1.00 94.38 117 SER A O 1
ATOM 912 N N . VAL A 1 118 ? 2.217 -2.507 5.103 1.00 94.56 118 VAL A N 1
ATOM 913 C CA . VAL A 1 118 ? 1.413 -1.440 5.720 1.00 94.56 118 VAL A CA 1
ATOM 914 C C . VAL A 1 118 ? -0.075 -1.802 5.723 1.00 94.56 118 VAL A C 1
ATOM 916 O O . VAL A 1 118 ? -0.719 -1.671 6.763 1.00 94.56 118 VAL A O 1
ATOM 919 N N . VAL A 1 119 ? -0.609 -2.325 4.611 1.00 95.88 119 VAL A N 1
ATOM 920 C CA . VAL A 1 119 ? -1.999 -2.812 4.518 1.00 95.88 119 VAL A CA 1
ATOM 921 C C . VAL A 1 119 ? -2.259 -3.905 5.552 1.00 95.88 119 VAL A C 1
ATOM 923 O O . VAL A 1 119 ? -3.247 -3.832 6.284 1.00 95.88 119 VAL A O 1
ATOM 926 N N . ARG A 1 120 ? -1.357 -4.888 5.668 1.00 93.62 120 ARG A N 1
ATOM 927 C CA . ARG A 1 120 ? -1.498 -5.974 6.647 1.00 93.62 120 ARG A CA 1
ATOM 928 C C . ARG A 1 120 ? -1.504 -5.448 8.078 1.00 93.62 120 ARG A C 1
ATOM 930 O O . ARG A 1 120 ? -2.361 -5.843 8.866 1.00 93.62 120 ARG A O 1
ATOM 937 N N . PHE A 1 121 ? -0.558 -4.578 8.428 1.00 94.00 121 PHE A N 1
ATOM 938 C CA . PHE A 1 121 ? -0.502 -3.989 9.765 1.00 94.00 121 PHE A CA 1
ATOM 939 C C . PHE A 1 121 ? -1.779 -3.204 10.082 1.00 94.00 121 PHE A C 1
ATOM 941 O O . PHE A 1 121 ? -2.373 -3.405 11.141 1.00 94.00 121 PHE A O 1
ATOM 948 N N . MET A 1 122 ? -2.227 -2.363 9.147 1.00 94.25 122 MET A N 1
ATOM 949 C CA . MET A 1 122 ? -3.457 -1.583 9.265 1.00 94.25 122 MET A CA 1
ATOM 950 C C . MET A 1 122 ? -4.668 -2.488 9.519 1.00 94.25 122 MET A C 1
ATOM 952 O O . MET A 1 122 ? -5.372 -2.305 10.509 1.00 94.25 122 MET A O 1
ATOM 956 N N . GLU A 1 123 ? -4.883 -3.510 8.689 1.00 92.75 123 GLU A N 1
ATOM 957 C CA . GLU A 1 123 ? -6.030 -4.410 8.843 1.00 92.75 123 GLU A CA 1
ATOM 958 C C . GLU A 1 123 ? -6.002 -5.163 10.184 1.00 92.75 123 GLU A C 1
ATOM 960 O O . GLU A 1 123 ? -7.035 -5.313 10.833 1.00 92.75 123 GLU A O 1
ATOM 965 N N . ARG A 1 124 ? -4.823 -5.622 10.619 1.00 91.31 124 ARG A N 1
ATOM 966 C CA . ARG A 1 124 ? -4.664 -6.423 11.843 1.00 91.31 124 ARG A CA 1
ATOM 967 C C . ARG A 1 124 ? -4.791 -5.599 13.125 1.00 91.31 124 ARG A C 1
ATOM 969 O O . ARG A 1 124 ? -5.373 -6.073 14.096 1.00 91.31 124 ARG A O 1
ATOM 976 N N . VAL A 1 125 ? -4.219 -4.395 13.153 1.00 91.56 125 VAL A N 1
ATOM 977 C CA . VAL A 1 125 ? -4.117 -3.563 14.367 1.00 91.56 125 VAL A CA 1
ATOM 978 C C . VAL A 1 125 ? -5.287 -2.595 14.505 1.00 91.56 125 VAL A C 1
ATOM 980 O O . VAL A 1 125 ? -5.746 -2.340 15.622 1.00 91.56 125 VAL A O 1
ATOM 983 N N . TYR A 1 126 ? -5.765 -2.055 13.387 1.00 91.56 126 TYR A N 1
ATOM 984 C CA . TYR A 1 126 ? -6.841 -1.070 13.356 1.00 91.56 126 TYR A CA 1
ATOM 985 C C . TYR A 1 126 ? -8.153 -1.676 12.869 1.00 91.56 126 TYR A C 1
ATOM 987 O O . TYR A 1 126 ? -9.196 -1.427 13.471 1.00 91.56 126 TYR A O 1
ATOM 995 N N . GLY A 1 127 ? -8.095 -2.492 11.814 1.00 91.00 127 GLY A N 1
ATOM 996 C CA . GLY A 1 127 ? -9.283 -2.790 11.019 1.00 91.00 127 GLY A CA 1
ATOM 997 C C . GLY A 1 127 ? -9.849 -1.514 10.389 1.00 91.00 127 GLY A C 1
ATOM 998 O O . GLY A 1 127 ? -9.213 -0.460 10.422 1.00 91.00 127 GLY A O 1
ATOM 999 N N . LEU A 1 128 ? -11.047 -1.602 9.816 1.00 91.44 128 LEU A N 1
ATOM 1000 C CA . LEU A 1 128 ? -11.788 -0.428 9.353 1.00 91.44 128 LEU A CA 1
ATOM 1001 C C . LEU A 1 128 ? -13.088 -0.314 10.146 1.00 91.44 128 LEU A C 1
ATOM 1003 O O . LEU A 1 128 ? -13.898 -1.239 10.153 1.00 91.44 128 LEU A O 1
ATOM 1007 N N . SER A 1 129 ? -13.252 0.809 10.844 1.00 86.25 129 SER A N 1
ATOM 1008 C CA . SER A 1 129 ? -14.391 1.080 11.728 1.00 86.25 129 SER A CA 1
ATOM 1009 C C . SER A 1 129 ? -15.559 1.781 11.041 1.00 86.25 129 SER A C 1
ATOM 1011 O O . SER A 1 129 ? -16.682 1.709 11.531 1.00 86.25 129 SER A O 1
ATOM 1013 N N . ASP A 1 130 ? -15.298 2.475 9.937 1.00 92.00 130 ASP A N 1
ATOM 1014 C CA . ASP A 1 130 ? -16.233 3.406 9.316 1.00 92.00 130 ASP A CA 1
ATOM 1015 C C . ASP A 1 130 ? -16.048 3.476 7.796 1.00 92.00 130 ASP A C 1
ATOM 1017 O O . ASP A 1 130 ? -14.956 3.257 7.257 1.00 92.00 130 ASP A O 1
ATOM 1021 N N . ALA A 1 131 ? -17.146 3.813 7.115 1.00 93.69 131 ALA A N 1
ATOM 1022 C CA . ALA A 1 131 ? -17.198 3.922 5.664 1.00 93.69 131 ALA A CA 1
ATOM 1023 C C . ALA A 1 131 ? -16.310 5.053 5.130 1.00 93.69 131 ALA A C 1
ATOM 1025 O O . ALA A 1 131 ? -15.681 4.885 4.088 1.00 93.69 131 ALA A O 1
ATOM 1026 N N . ASP A 1 132 ? -16.197 6.171 5.851 1.00 94.50 132 ASP A N 1
ATOM 1027 C CA . ASP A 1 132 ? -15.405 7.321 5.404 1.00 94.50 132 ASP A CA 1
ATOM 1028 C C . ASP A 1 132 ? -13.927 6.951 5.259 1.00 94.50 132 ASP A C 1
ATOM 1030 O O . ASP A 1 132 ? -13.289 7.279 4.260 1.00 94.50 132 ASP A O 1
ATOM 1034 N N . THR A 1 133 ? -13.373 6.234 6.237 1.00 93.88 133 THR A N 1
ATOM 1035 C CA . THR A 1 133 ? -11.990 5.746 6.191 1.00 93.88 133 THR A CA 1
ATOM 1036 C C . THR A 1 133 ? -11.789 4.727 5.074 1.00 93.88 133 THR A C 1
ATOM 1038 O O . THR A 1 133 ? -10.794 4.800 4.349 1.00 93.88 133 THR A O 1
ATOM 1041 N N . PHE A 1 134 ? -12.749 3.820 4.872 1.00 95.88 134 PHE A N 1
ATOM 1042 C CA . PHE A 1 134 ? -12.719 2.879 3.752 1.00 95.88 134 PHE A CA 1
ATOM 1043 C C . PHE A 1 134 ? -12.694 3.601 2.394 1.00 95.88 134 PHE A C 1
ATOM 1045 O O . PHE A 1 134 ? -11.844 3.299 1.556 1.00 95.88 134 PHE A O 1
ATOM 1052 N N . VAL A 1 135 ? -13.575 4.585 2.189 1.00 95.44 135 VAL A N 1
ATOM 1053 C CA . VAL A 1 135 ? -13.659 5.360 0.942 1.00 95.44 135 VAL A CA 1
ATOM 1054 C C . VAL A 1 135 ? -12.395 6.191 0.728 1.00 95.44 135 VAL A C 1
ATOM 1056 O O . VAL A 1 135 ? -11.831 6.155 -0.364 1.00 95.44 135 VAL A O 1
ATOM 1059 N N . ARG A 1 136 ? -11.865 6.858 1.766 1.00 95.38 136 ARG A N 1
ATOM 1060 C CA . ARG A 1 136 ? -10.598 7.604 1.654 1.00 95.38 136 ARG A CA 1
ATOM 1061 C C . ARG A 1 136 ? -9.435 6.712 1.229 1.00 95.38 136 ARG A C 1
ATOM 1063 O O . ARG A 1 136 ? -8.652 7.126 0.375 1.00 95.38 136 ARG A O 1
ATOM 1070 N N . LEU A 1 137 ? -9.313 5.512 1.799 1.00 96.62 137 LEU A N 1
ATOM 1071 C CA . LEU A 1 137 ? -8.290 4.539 1.403 1.00 96.62 137 LEU A CA 1
ATOM 1072 C C . LEU A 1 137 ? -8.498 4.057 -0.036 1.00 96.62 137 LEU A C 1
ATOM 1074 O O . LEU A 1 137 ? -7.545 3.998 -0.814 1.00 96.62 137 LEU A O 1
ATOM 1078 N N . LEU A 1 138 ? -9.741 3.749 -0.408 1.00 96.69 138 LEU A N 1
ATOM 1079 C CA . LEU A 1 138 ? -10.083 3.323 -1.760 1.00 96.69 138 LEU A CA 1
ATOM 1080 C C . LEU A 1 138 ? -9.689 4.386 -2.795 1.00 96.69 138 LEU A C 1
ATOM 1082 O O . LEU A 1 138 ? -9.001 4.070 -3.764 1.00 96.69 138 LEU A O 1
ATOM 1086 N N . GLU A 1 139 ? -10.069 5.643 -2.575 1.00 96.12 139 GLU A N 1
ATOM 1087 C CA . GLU A 1 139 ? -9.843 6.745 -3.513 1.00 96.12 139 GLU A CA 1
ATOM 1088 C C . GLU A 1 139 ? -8.385 7.206 -3.568 1.00 96.12 139 GLU A C 1
ATOM 1090 O O . GLU A 1 139 ? -7.837 7.417 -4.653 1.00 96.12 139 GLU A O 1
ATOM 1095 N N . ASN A 1 140 ? -7.740 7.362 -2.410 1.00 95.88 140 ASN A N 1
ATOM 1096 C CA . ASN A 1 140 ? -6.426 7.999 -2.341 1.00 95.88 140 ASN A CA 1
ATOM 1097 C C . ASN A 1 140 ? -5.265 7.006 -2.448 1.00 95.88 140 ASN A C 1
ATOM 1099 O O . ASN A 1 140 ? -4.192 7.394 -2.922 1.00 95.88 140 ASN A O 1
ATOM 1103 N N . ALA A 1 141 ? -5.471 5.739 -2.076 1.00 95.81 141 ALA A N 1
ATOM 1104 C CA . ALA A 1 141 ? -4.438 4.704 -2.108 1.00 95.81 141 ALA A CA 1
ATOM 1105 C C . ALA A 1 141 ? -4.713 3.626 -3.165 1.00 95.81 141 ALA A C 1
ATOM 1107 O O . ALA A 1 141 ? -3.961 3.499 -4.132 1.00 95.81 141 ALA A O 1
ATOM 1108 N N . PHE A 1 142 ? -5.801 2.867 -3.020 1.00 97.38 142 PHE A N 1
ATOM 1109 C CA . PHE A 1 142 ? -5.959 1.600 -3.740 1.00 97.38 142 PHE A CA 1
ATOM 1110 C C . PHE A 1 142 ? -6.348 1.749 -5.214 1.00 97.38 142 PHE A C 1
ATOM 1112 O O . PHE A 1 142 ? -5.767 1.074 -6.064 1.00 97.38 142 PHE A O 1
ATOM 1119 N N . LEU A 1 143 ? -7.288 2.636 -5.555 1.00 96.88 143 LEU A N 1
ATOM 1120 C CA . LEU A 1 143 ? -7.660 2.885 -6.954 1.00 96.88 143 LEU A CA 1
ATOM 1121 C C . LEU A 1 143 ? -6.476 3.409 -7.787 1.00 96.88 143 LEU A C 1
ATOM 1123 O O . LEU A 1 143 ? -6.268 2.919 -8.898 1.00 96.88 143 LEU A O 1
ATOM 1127 N N . PRO A 1 144 ? -5.669 4.364 -7.293 1.00 96.00 144 PRO A N 1
ATOM 1128 C CA . PRO A 1 144 ? -4.446 4.767 -7.974 1.00 96.00 144 PRO A CA 1
ATOM 1129 C C . PRO A 1 144 ? -3.437 3.634 -8.170 1.00 96.00 144 PRO A C 1
ATOM 1131 O O . PRO A 1 144 ? -2.848 3.547 -9.245 1.00 96.00 144 PRO A O 1
ATOM 1134 N N . ASP A 1 145 ? -3.273 2.750 -7.183 1.00 95.88 145 ASP A N 1
ATOM 1135 C CA . ASP A 1 145 ? -2.387 1.589 -7.306 1.00 95.88 145 ASP A CA 1
ATOM 1136 C C . ASP A 1 145 ? -2.893 0.603 -8.377 1.00 95.88 145 ASP A C 1
ATOM 1138 O O . ASP A 1 145 ? -2.113 0.112 -9.188 1.00 95.88 145 ASP A O 1
ATOM 1142 N N . MET A 1 146 ? -4.207 0.363 -8.460 1.00 95.62 146 MET A N 1
ATOM 1143 C CA . MET A 1 146 ? -4.807 -0.466 -9.519 1.00 95.62 146 MET A CA 1
ATOM 1144 C C . MET A 1 146 ? -4.640 0.150 -10.915 1.00 95.62 146 MET A C 1
ATOM 1146 O O . MET A 1 146 ? -4.365 -0.553 -11.892 1.00 95.62 146 MET A O 1
ATOM 1150 N N . ARG A 1 147 ? -4.772 1.478 -11.018 1.00 93.50 147 ARG A N 1
ATOM 1151 C CA . ARG A 1 147 ? -4.506 2.205 -12.267 1.00 93.50 147 ARG A CA 1
ATOM 1152 C C . ARG A 1 147 ? -3.042 2.081 -12.677 1.00 93.50 147 ARG A C 1
ATOM 1154 O O . ARG A 1 147 ? -2.781 1.874 -13.854 1.00 93.50 147 ARG A O 1
ATOM 1161 N N . ALA A 1 148 ? -2.112 2.159 -11.725 1.00 91.12 148 ALA A N 1
ATOM 1162 C CA . ALA A 1 148 ? -0.685 1.965 -11.973 1.00 91.12 148 ALA A CA 1
ATOM 1163 C C . ALA A 1 148 ? -0.403 0.592 -12.613 1.00 91.12 148 ALA A C 1
ATOM 1165 O O . ALA A 1 148 ? 0.315 0.528 -13.608 1.00 91.12 148 ALA A O 1
ATOM 1166 N N . VAL A 1 149 ? -1.044 -0.479 -12.125 1.00 90.44 149 VAL A N 1
ATOM 1167 C CA . VAL A 1 149 ? -0.943 -1.819 -12.739 1.00 90.44 149 VAL A CA 1
ATOM 1168 C C . VAL A 1 149 ? -1.462 -1.817 -14.175 1.00 90.44 149 VAL A C 1
ATOM 1170 O O . VAL A 1 149 ? -0.778 -2.282 -15.077 1.00 90.44 149 VAL A O 1
ATOM 1173 N N . THR A 1 150 ? -2.648 -1.243 -14.396 1.00 88.69 150 THR A N 1
ATOM 1174 C CA . THR A 1 150 ? -3.283 -1.204 -15.726 1.00 88.69 150 THR A CA 1
ATOM 1175 C C . THR A 1 150 ? -2.433 -0.429 -16.739 1.00 88.69 150 THR A C 1
ATOM 1177 O O . THR A 1 150 ? -2.352 -0.809 -17.905 1.00 88.69 150 THR A O 1
ATOM 1180 N N . LEU A 1 151 ? -1.778 0.651 -16.301 1.00 87.56 151 LEU A N 1
ATOM 1181 C CA . LEU A 1 151 ? -0.884 1.443 -17.146 1.00 87.56 151 LEU A CA 1
ATOM 1182 C C . LEU A 1 151 ? 0.340 0.632 -17.586 1.00 87.56 151 LEU A C 1
ATOM 1184 O O . LEU A 1 151 ? 0.648 0.621 -18.777 1.00 87.56 151 LEU A O 1
ATOM 1188 N N . LEU A 1 152 ? 0.996 -0.075 -16.661 1.00 84.00 152 LEU A N 1
ATOM 1189 C CA . LEU A 1 152 ? 2.134 -0.941 -16.991 1.00 84.00 152 LEU A CA 1
ATOM 1190 C C . LEU A 1 152 ? 1.732 -2.089 -17.922 1.00 84.00 152 LEU A C 1
ATOM 1192 O O . LEU A 1 152 ? 2.425 -2.349 -18.900 1.00 84.00 152 LEU A O 1
ATOM 1196 N N . ASP A 1 153 ? 0.589 -2.722 -17.655 1.00 83.88 153 ASP A N 1
ATOM 1197 C CA . ASP A 1 153 ? 0.070 -3.835 -18.455 1.00 83.88 153 ASP A CA 1
ATOM 1198 C C . ASP A 1 153 ? -0.204 -3.399 -19.904 1.00 83.88 153 ASP A C 1
ATOM 1200 O O . ASP A 1 153 ? 0.217 -4.053 -20.857 1.00 83.88 153 ASP A O 1
ATOM 1204 N N . SER A 1 154 ? -0.803 -2.215 -20.085 1.00 80.75 154 SER A N 1
ATOM 1205 C CA . SER A 1 154 ? -1.050 -1.652 -21.419 1.00 80.75 154 SER A CA 1
ATOM 1206 C C . SER A 1 154 ? 0.239 -1.326 -22.184 1.00 80.75 154 SER A C 1
ATOM 1208 O O . SER A 1 154 ? 0.297 -1.500 -23.404 1.00 80.75 154 SER A O 1
ATOM 1210 N N . ALA A 1 155 ? 1.291 -0.908 -21.473 1.00 74.12 155 ALA A N 1
ATOM 1211 C CA . ALA A 1 155 ? 2.598 -0.611 -22.049 1.00 74.12 155 ALA A CA 1
ATOM 1212 C C . ALA A 1 155 ? 3.385 -1.877 -22.443 1.00 74.12 155 ALA A C 1
ATOM 1214 O O . ALA A 1 155 ? 4.324 -1.771 -23.228 1.00 74.12 155 ALA A O 1
ATOM 1215 N N . GLN A 1 156 ? 2.990 -3.053 -21.939 1.00 70.88 156 GLN A N 1
ATOM 1216 C CA . GLN A 1 156 ? 3.662 -4.345 -22.141 1.00 70.88 156 GLN A CA 1
ATOM 1217 C C . GLN A 1 156 ? 2.910 -5.276 -23.110 1.00 70.88 156 GLN A C 1
ATOM 1219 O O . GLN A 1 156 ? 3.108 -6.493 -23.103 1.00 70.88 156 GLN A O 1
ATOM 1224 N N . THR A 1 157 ? 2.019 -4.732 -23.949 1.00 63.53 157 THR A N 1
ATOM 1225 C CA . THR A 1 157 ? 1.171 -5.528 -24.853 1.00 63.53 157 THR A CA 1
ATOM 1226 C C . THR A 1 157 ? 2.019 -6.443 -25.755 1.00 63.53 157 THR A C 1
ATOM 1228 O O . THR A 1 157 ? 2.688 -5.978 -26.675 1.00 63.53 157 THR A O 1
ATOM 1231 N N . GLY A 1 158 ? 1.953 -7.760 -25.515 1.00 62.25 158 GLY A N 1
ATOM 1232 C CA . GLY A 1 158 ? 2.690 -8.781 -26.274 1.00 62.25 158 GLY A CA 1
ATOM 1233 C C . GLY A 1 158 ? 4.065 -9.160 -25.707 1.00 62.25 158 GLY A C 1
ATOM 1234 O O . GLY A 1 158 ? 4.804 -9.885 -26.369 1.00 62.25 158 GLY A O 1
ATOM 1235 N N . GLN A 1 159 ? 4.413 -8.694 -24.505 1.00 68.75 159 GLN A N 1
ATOM 1236 C CA . GLN A 1 159 ? 5.693 -8.947 -23.838 1.00 68.75 159 GLN A CA 1
ATOM 1237 C C . GLN A 1 159 ? 5.479 -9.654 -22.491 1.00 68.75 159 GLN A C 1
ATOM 1239 O O . GLN A 1 159 ? 4.367 -9.722 -21.966 1.00 68.75 159 GLN A O 1
ATOM 1244 N N . ALA A 1 160 ? 6.550 -10.221 -21.931 1.00 68.12 160 ALA A N 1
ATOM 1245 C CA . ALA A 1 160 ? 6.505 -10.771 -20.580 1.00 68.12 160 ALA A CA 1
ATOM 1246 C C . ALA A 1 160 ? 6.312 -9.640 -19.554 1.00 68.12 160 ALA A C 1
ATOM 1248 O O . ALA A 1 160 ? 6.908 -8.57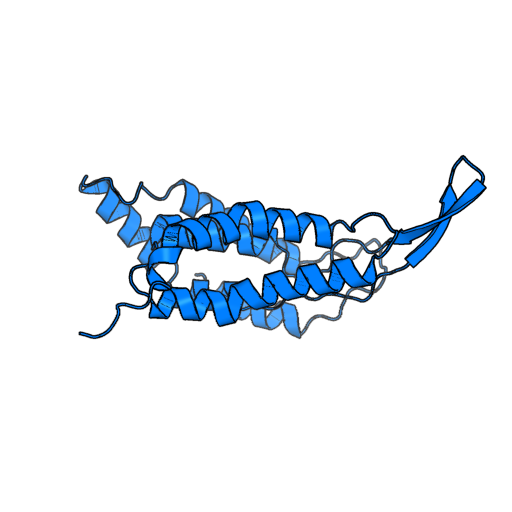2 -19.690 1.00 68.12 160 ALA A O 1
ATOM 1249 N N . ALA A 1 161 ? 5.498 -9.888 -18.525 1.00 73.69 161 ALA A N 1
ATOM 1250 C CA . ALA A 1 161 ? 5.277 -8.923 -17.452 1.00 73.69 161 ALA A CA 1
ATOM 1251 C C . ALA A 1 161 ? 6.596 -8.614 -16.727 1.00 73.69 161 ALA A C 1
ATOM 1253 O O . ALA A 1 161 ? 7.300 -9.541 -16.319 1.00 73.69 161 ALA A O 1
ATOM 1254 N N . SER A 1 162 ? 6.908 -7.331 -16.531 1.00 81.56 162 SER A N 1
ATOM 1255 C CA . SER A 1 162 ? 8.089 -6.944 -15.747 1.00 81.56 162 SER A CA 1
ATOM 1256 C C . SER A 1 162 ? 7.937 -7.304 -14.268 1.00 81.56 162 SER A C 1
ATOM 1258 O O . SER A 1 162 ? 6.827 -7.488 -13.749 1.00 81.56 162 SER A O 1
ATOM 1260 N N . ASP A 1 163 ? 9.063 -7.354 -13.555 1.00 85.25 163 ASP A N 1
ATOM 1261 C CA . ASP A 1 163 ? 9.094 -7.649 -12.119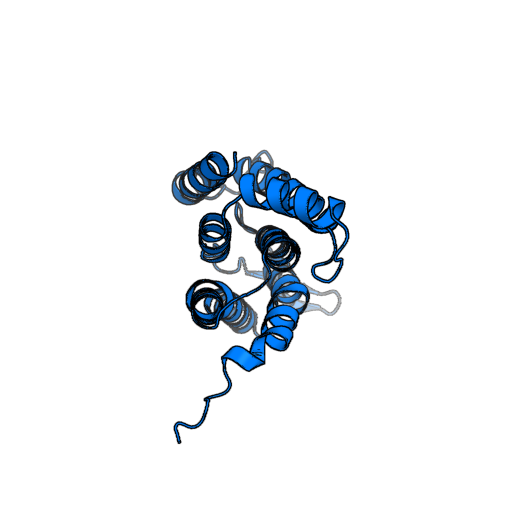 1.00 85.25 163 ASP A CA 1
ATOM 1262 C C . ASP A 1 163 ? 8.224 -6.682 -11.304 1.00 85.25 163 ASP A C 1
ATOM 1264 O O . ASP A 1 163 ? 7.549 -7.100 -10.358 1.00 85.25 163 ASP A O 1
ATOM 1268 N N . MET A 1 164 ? 8.172 -5.404 -11.701 1.00 87.50 164 MET A N 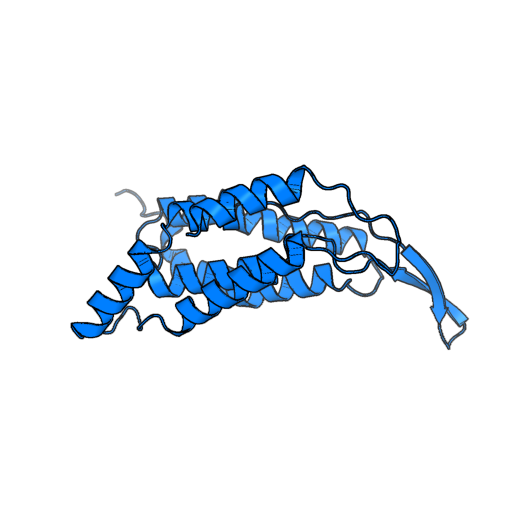1
ATOM 1269 C CA . MET A 1 164 ? 7.315 -4.398 -11.069 1.00 87.50 164 MET A CA 1
ATOM 1270 C C . MET A 1 164 ? 5.824 -4.700 -11.275 1.00 87.50 164 MET A C 1
ATOM 1272 O O . MET A 1 164 ? 5.052 -4.665 -10.314 1.00 87.50 164 MET A O 1
ATOM 1276 N N . THR A 1 165 ? 5.417 -5.055 -12.498 1.00 89.50 165 THR A N 1
ATOM 1277 C CA . THR A 1 165 ? 4.038 -5.456 -12.814 1.00 89.50 165 THR A CA 1
ATOM 1278 C C . THR A 1 165 ? 3.621 -6.670 -11.978 1.00 89.50 165 THR A C 1
ATOM 1280 O O . THR A 1 165 ? 2.573 -6.662 -11.327 1.00 89.50 165 THR A O 1
ATOM 1283 N N . LEU A 1 166 ? 4.471 -7.699 -11.907 1.00 90.88 166 LEU A N 1
ATOM 1284 C CA . LEU A 1 166 ? 4.215 -8.895 -11.100 1.00 90.88 166 LEU A CA 1
ATOM 1285 C C . LEU A 1 166 ? 4.141 -8.584 -9.598 1.00 90.88 166 LEU A C 1
ATOM 1287 O O . LEU A 1 166 ? 3.272 -9.113 -8.899 1.00 90.88 166 LEU A O 1
ATOM 1291 N N . ALA A 1 167 ? 5.030 -7.730 -9.084 1.00 92.56 167 ALA A N 1
ATOM 1292 C CA . ALA A 1 167 ? 5.011 -7.302 -7.686 1.00 92.56 167 ALA A CA 1
ATOM 1293 C C . ALA A 1 167 ? 3.718 -6.545 -7.342 1.00 92.56 167 ALA A C 1
ATOM 1295 O O . ALA A 1 167 ? 3.102 -6.814 -6.306 1.00 92.56 167 ALA A O 1
ATOM 1296 N N . LEU A 1 168 ? 3.258 -5.663 -8.232 1.00 93.31 168 LEU A N 1
ATOM 1297 C CA . LEU A 1 168 ? 1.990 -4.955 -8.086 1.00 93.31 168 LEU A CA 1
ATOM 1298 C C . LEU A 1 168 ? 0.795 -5.910 -8.084 1.00 93.31 168 LEU A C 1
ATOM 1300 O O . LEU A 1 168 ? -0.045 -5.814 -7.190 1.00 93.31 168 LEU A O 1
ATOM 1304 N N . TYR A 1 169 ? 0.734 -6.870 -9.009 1.00 94.38 169 TYR A N 1
ATOM 1305 C CA . TYR A 1 169 ? -0.329 -7.879 -9.010 1.00 94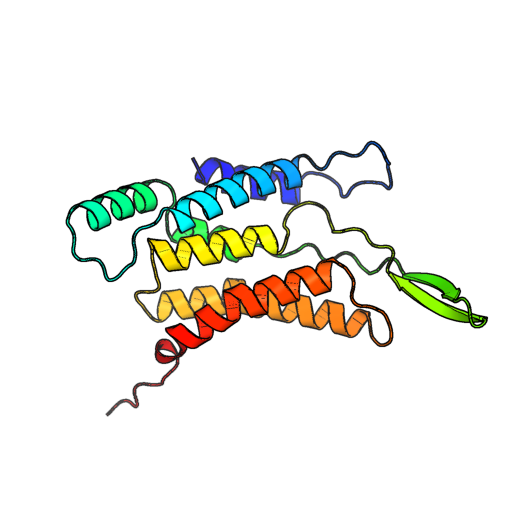.38 169 TYR A CA 1
ATOM 1306 C C . TYR A 1 169 ? -0.369 -8.673 -7.699 1.00 94.38 169 TYR A C 1
ATOM 1308 O O . TYR A 1 169 ? -1.444 -8.872 -7.135 1.00 94.38 169 TYR A O 1
ATOM 1316 N N . ARG A 1 170 ? 0.788 -9.080 -7.158 1.00 95.75 170 ARG A N 1
ATOM 1317 C CA . ARG A 1 170 ? 0.859 -9.771 -5.857 1.00 95.75 170 ARG A CA 1
ATOM 1318 C C . ARG A 1 170 ? 0.335 -8.903 -4.714 1.00 95.75 170 ARG A C 1
ATOM 1320 O O . ARG A 1 170 ? -0.401 -9.405 -3.870 1.00 95.75 170 ARG A O 1
ATOM 1327 N N . TYR A 1 171 ? 0.682 -7.618 -4.693 1.00 96.56 171 TYR A N 1
ATOM 1328 C CA . TYR A 1 171 ? 0.180 -6.667 -3.699 1.00 96.56 171 TYR A CA 1
ATOM 1329 C C . TYR A 1 171 ? -1.341 -6.468 -3.807 1.00 96.56 171 TYR A C 1
ATOM 1331 O O . TYR A 1 171 ? -2.053 -6.602 -2.807 1.00 96.56 171 TYR A O 1
ATOM 1339 N N . ILE A 1 172 ? -1.852 -6.209 -5.013 1.00 97.00 172 ILE A N 1
ATOM 1340 C CA . ILE A 1 172 ? -3.280 -5.973 -5.239 1.00 97.00 172 ILE A CA 1
ATOM 1341 C C . ILE A 1 172 ? -4.093 -7.225 -4.903 1.00 97.00 172 ILE A C 1
ATOM 1343 O O . ILE A 1 172 ? -5.034 -7.155 -4.114 1.00 97.00 172 ILE A O 1
ATOM 1347 N N . CYS A 1 173 ? -3.718 -8.382 -5.445 1.00 96.44 173 CYS A N 1
ATOM 1348 C CA . CYS A 1 173 ? -4.469 -9.621 -5.257 1.00 96.44 173 CYS A CA 1
ATOM 1349 C C . CYS A 1 173 ? -4.284 -10.228 -3.862 1.00 96.44 173 CYS A C 1
ATOM 1351 O O . CYS A 1 173 ? -5.208 -10.845 -3.339 1.00 96.44 173 CYS A O 1
ATOM 1353 N N . GLY A 1 174 ? -3.105 -10.072 -3.258 1.00 94.75 174 GLY A N 1
ATOM 1354 C CA . GLY A 1 174 ? -2.781 -10.666 -1.962 1.00 94.75 174 GLY A CA 1
ATOM 1355 C C . GLY A 1 174 ? -3.165 -9.810 -0.756 1.00 94.75 174 GLY A C 1
ATOM 1356 O O . GLY A 1 174 ? -3.371 -10.360 0.323 1.00 94.75 174 GLY A O 1
ATOM 1357 N N . GLY A 1 175 ? -3.248 -8.486 -0.912 1.00 93.50 175 GLY A N 1
ATOM 1358 C CA . GLY A 1 175 ? -3.527 -7.555 0.186 1.00 93.50 175 GLY A CA 1
ATOM 1359 C C . GLY A 1 175 ? -4.771 -6.704 -0.041 1.00 93.50 175 GLY A C 1
ATOM 1360 O O . GLY A 1 175 ? -5.687 -6.717 0.778 1.00 93.50 175 GLY A O 1
ATOM 1361 N N . VAL A 1 176 ? -4.827 -5.980 -1.162 1.00 97.00 176 VAL A N 1
ATOM 1362 C CA . VAL A 1 176 ? -5.872 -4.970 -1.399 1.00 97.00 176 VAL A CA 1
ATOM 1363 C C . VAL A 1 176 ? -7.241 -5.598 -1.659 1.00 97.00 176 VAL A C 1
ATOM 1365 O O . VAL A 1 176 ? -8.204 -5.257 -0.980 1.00 97.00 176 VAL A O 1
ATOM 1368 N N . LEU A 1 177 ? -7.357 -6.525 -2.613 1.00 96.62 177 LEU A N 1
ATOM 1369 C CA . LEU A 1 177 ? -8.641 -7.136 -2.974 1.00 96.62 177 LEU A CA 1
ATOM 1370 C C . LEU A 1 177 ? -9.294 -7.915 -1.820 1.00 96.62 177 LEU A C 1
ATOM 1372 O O . LEU A 1 177 ? -10.500 -7.739 -1.621 1.00 96.62 177 LEU A O 1
ATOM 1376 N N . PRO A 1 178 ? -8.563 -8.725 -1.026 1.00 95.94 178 PRO A N 1
ATOM 1377 C CA . PRO A 1 178 ? -9.135 -9.368 0.155 1.00 95.94 178 PRO A CA 1
ATOM 1378 C C . PRO A 1 178 ? -9.697 -8.357 1.159 1.00 95.94 178 PRO A C 1
ATOM 1380 O O . PRO A 1 178 ? -10.822 -8.527 1.633 1.00 95.94 178 PRO A O 1
ATOM 1383 N N . LEU A 1 179 ? -8.961 -7.271 1.422 1.00 95.19 179 LEU A N 1
ATOM 1384 C CA . LEU A 1 179 ? -9.409 -6.196 2.305 1.00 95.19 179 LEU A CA 1
ATOM 1385 C C . LEU A 1 179 ? -10.669 -5.520 1.753 1.00 95.19 179 LEU A C 1
ATOM 1387 O O . LEU A 1 179 ? -11.668 -5.411 2.462 1.00 95.19 179 LEU A O 1
ATOM 1391 N N . LEU A 1 180 ? -10.665 -5.118 0.480 1.00 95.81 180 LEU A N 1
ATOM 1392 C CA . LEU A 1 180 ? -11.826 -4.482 -0.150 1.00 95.81 180 LEU A CA 1
ATOM 1393 C C . LEU A 1 180 ? -13.059 -5.387 -0.124 1.00 95.81 180 LEU A C 1
ATOM 1395 O O . LEU A 1 180 ? -14.153 -4.920 0.176 1.00 95.81 180 LEU A O 1
ATOM 1399 N N . THR A 1 181 ? -12.879 -6.684 -0.371 1.00 95.50 181 THR A N 1
ATOM 1400 C CA . THR A 1 181 ? -13.966 -7.671 -0.328 1.00 95.50 181 THR A CA 1
ATOM 1401 C C . THR A 1 181 ? -14.556 -7.782 1.077 1.00 95.50 181 THR A C 1
ATOM 1403 O O . THR A 1 181 ? -15.774 -7.793 1.239 1.00 95.50 181 THR A O 1
ATOM 1406 N N . ARG A 1 182 ? -13.708 -7.816 2.112 1.00 93.62 182 ARG A N 1
ATOM 1407 C CA . ARG A 1 182 ? -14.137 -7.916 3.515 1.00 93.62 182 ARG A CA 1
ATOM 1408 C C . ARG A 1 182 ? -14.961 -6.707 3.968 1.00 93.62 182 ARG A C 1
ATOM 1410 O O . ARG A 1 182 ? -15.938 -6.865 4.699 1.00 93.62 182 ARG A O 1
ATOM 1417 N N . TYR A 1 183 ? -14.582 -5.512 3.525 1.00 93.94 183 TYR A N 1
ATOM 1418 C CA . TYR A 1 183 ? -15.215 -4.253 3.926 1.00 93.94 183 TYR A CA 1
ATOM 1419 C C . TYR A 1 183 ? -16.186 -3.684 2.877 1.00 93.94 183 TYR A C 1
ATOM 1421 O O . TYR A 1 183 ? -16.666 -2.564 3.025 1.00 93.94 183 TYR A O 1
ATOM 1429 N N . ALA A 1 184 ? -16.551 -4.469 1.856 1.00 94.12 184 ALA A N 1
ATOM 1430 C CA . ALA A 1 184 ? -17.454 -4.049 0.781 1.00 94.12 184 ALA A CA 1
ATOM 1431 C C . ALA A 1 184 ? -18.849 -3.616 1.273 1.00 94.12 184 ALA A C 1
ATOM 1433 O O . ALA A 1 184 ? -19.533 -2.859 0.591 1.00 94.12 184 ALA A O 1
ATOM 1434 N N . HIS A 1 185 ? -19.266 -4.048 2.467 1.00 92.81 185 HIS A N 1
ATOM 1435 C CA . HIS A 1 185 ? -20.517 -3.618 3.095 1.00 92.81 185 HIS A CA 1
ATOM 1436 C C . HIS A 1 185 ? -20.569 -2.105 3.370 1.00 92.81 185 HIS A C 1
ATOM 1438 O O . HIS A 1 185 ? -21.654 -1.547 3.454 1.00 92.81 185 HIS A O 1
ATOM 1444 N N . PHE A 1 186 ? -19.432 -1.407 3.448 1.00 93.19 186 PHE A N 1
ATOM 1445 C CA . PHE A 1 186 ? -19.430 0.057 3.531 1.00 93.19 186 PHE A CA 1
ATOM 1446 C C . PHE A 1 186 ? -19.862 0.749 2.231 1.00 93.19 186 PHE A C 1
ATOM 1448 O O . PHE A 1 186 ? -20.192 1.931 2.259 1.00 93.19 186 PHE A O 1
ATOM 1455 N N . LEU A 1 187 ? -19.884 0.030 1.103 1.00 87.44 187 LEU A N 1
ATOM 1456 C CA . LEU A 1 187 ? -20.364 0.538 -0.185 1.00 87.44 187 LEU A CA 1
ATOM 1457 C C . LEU A 1 187 ? -21.856 0.280 -0.414 1.00 87.44 187 LEU A C 1
ATOM 1459 O O . LEU A 1 187 ? -22.411 0.810 -1.377 1.00 87.44 187 LEU A O 1
ATOM 1463 N N . SER A 1 188 ? -22.515 -0.542 0.413 1.00 81.44 188 SER A N 1
ATOM 1464 C CA . SER A 1 188 ? -23.955 -0.735 0.260 1.00 81.44 188 SER A CA 1
ATOM 1465 C C . SER A 1 188 ? -24.666 0.557 0.635 1.00 81.44 188 SER A C 1
ATOM 1467 O O . SER A 1 188 ? -24.556 1.028 1.768 1.00 81.44 188 SER A O 1
ATOM 1469 N N . VAL A 1 189 ? -25.399 1.120 -0.320 1.00 65.19 189 VAL A N 1
ATOM 1470 C CA . VAL A 1 189 ? -26.329 2.217 -0.068 1.00 65.19 189 VAL A CA 1
ATOM 1471 C C . VAL A 1 189 ? -27.342 1.704 0.955 1.00 65.19 189 VAL A C 1
ATOM 1473 O O . VAL A 1 189 ? -28.091 0.774 0.669 1.00 65.19 189 VAL A O 1
ATOM 1476 N N . ASN A 1 190 ? -27.355 2.278 2.160 1.00 56.91 190 ASN A N 1
ATOM 1477 C CA . ASN A 1 190 ? -28.562 2.224 2.972 1.00 56.91 190 ASN A CA 1
ATOM 1478 C C . ASN A 1 190 ? -29.597 3.031 2.192 1.00 56.91 190 ASN A C 1
ATOM 1480 O O . ASN A 1 190 ? -29.523 4.261 2.181 1.00 56.91 190 ASN A O 1
ATOM 1484 N N . ASP A 1 191 ? -30.488 2.335 1.486 1.00 46.38 191 ASP A N 1
ATOM 1485 C CA . ASP A 1 191 ? -31.681 2.934 0.905 1.00 46.38 191 ASP A CA 1
ATOM 1486 C C . ASP A 1 191 ? -32.363 3.743 2.011 1.00 46.38 191 ASP A C 1
ATOM 1488 O O . ASP A 1 191 ? -32.812 3.209 3.029 1.00 46.38 191 ASP A O 1
ATOM 1492 N N . VAL A 1 192 ? -32.323 5.064 1.854 1.00 50.78 192 VAL A N 1
ATOM 1493 C CA . VAL A 1 192 ? -32.984 6.000 2.753 1.00 50.78 192 VAL A CA 1
ATOM 1494 C C . VAL A 1 192 ? -34.483 5.732 2.643 1.00 50.78 192 VAL A C 1
ATOM 1496 O O . VAL A 1 192 ? -35.042 5.768 1.546 1.00 50.78 192 VAL A O 1
ATOM 1499 N N . ALA A 1 193 ? -35.072 5.404 3.793 1.00 36.62 193 ALA A N 1
ATOM 1500 C CA . ALA A 1 193 ? -36.502 5.231 4.030 1.00 36.62 193 ALA A CA 1
ATOM 1501 C C . ALA A 1 193 ? -37.339 6.464 3.654 1.00 36.62 193 ALA A C 1
ATOM 1503 O O . ALA A 1 193 ? -36.811 7.598 3.752 1.00 36.62 193 ALA A O 1
#

Secondary structure (DSSP, 8-state):
-HHHHHHHHHHHHHHSPPPPS-TT---HHHHHHHHHHHHHHHHHHHSPPTT---HHHHHHHHHHHHHS-HHHHHHHHHPPPP-PPP-EEEEE-TTS-EEEEE-PPPPSS--HHHHHHHHHHHHHHT----HHHHHHHIIIIIHHHHHHHHHHHHHTTTSPPPHHHHHHHHHIIIIIHHHHHHTGGGGS-----

Radius of gyration: 19.49 Å; chains: 1; bounding box: 65×35×63 Å

InterPro domains:
  IPR015925 Ryanodine/Inositol 1,4,5-trisphosphate receptor [PTHR46399] (20-188)

pLDDT: mean 81.26, std 14.02, range [36.62, 97.38]

Foldseek 3Di:
DCVVVLVLQVCLVPPDDWDDPDPPDDLPQQVVLVVVLVVLLVLLVVQDAPPDPDPVNVVSLVVLCVVAPPVSLLSLLLDADDDDQFPWDWDQDPVRDTATAGPDDDTGHDALSSNLSSLSSCCRSPNDDALVSVVSSVPRGQVNLVVVLVVQCVSQVPHDRDPRNVRSCCSCVVGVVVSCVVPVVSVDPPPDD

Sequence (193 aa):
MLRLLLFLILVLFFLLPLPEDDDDYVDLGAAILTFYSVLVDLLGRCAPDVDTTKSESVRGRAILQSLVSMQDLEGVLSLRFILPPPKLEMQVNAEGIEVWVDKSSMPPGLLPEHKASVVRFMERVYGLSDADTFVRLLENAFLPDMRAVTLLDSAQTGQAASDMTLALYRYICGGVLPLLTRYAHFLSVNDVA

Organism: Dibothriocephalus latus (NCBI:txid60516)